Protein AF-A0A1C5FJT0-F1 (afdb_monomer_lite)

Sequence (226 aa):
MTYGFHMVDMWSLDSEAIEERVAFAALVRDLVWRETKKRLGFGEGEGPHSPNALAPTSAAAQAVHLMYLKVATEAGDVVQRLAADAAARAGRAGASYADLGMAAGVSRQAARKRWPDAVGTQWVLYLLTGKSGPHGTVTRVFRSEEKAIETGRTAVDEGALSDDGAVGAVVISSARQTVWACYFSDGTWAPEEITLPEDLEIVPSAGEAGHSDWLHRWEQHVTRLL

Structure (mmCIF, N/CA/C/O backbone):
data_AF-A0A1C5FJT0-F1
#
_entry.id   AF-A0A1C5FJT0-F1
#
loop_
_atom_site.group_PDB
_atom_site.id
_atom_site.type_symbol
_atom_site.label_atom_id
_atom_site.label_alt_id
_atom_site.label_comp_id
_atom_site.label_asym_id
_atom_site.label_entity_id
_atom_site.label_seq_id
_atom_site.pdbx_PDB_ins_code
_atom_site.Cartn_x
_atom_site.Cartn_y
_atom_site.Cartn_z
_atom_site.occupancy
_atom_site.B_iso_or_equiv
_atom_site.auth_seq_id
_atom_site.auth_comp_id
_atom_site.auth_asym_id
_atom_site.auth_atom_id
_atom_site.pdbx_PDB_model_num
ATOM 1 N N . MET A 1 1 ? 38.952 -36.700 20.370 1.00 37.62 1 MET A N 1
ATOM 2 C CA . MET A 1 1 ? 37.589 -36.259 20.010 1.00 37.62 1 MET A CA 1
ATOM 3 C C . MET A 1 1 ? 37.714 -34.938 19.288 1.00 37.62 1 MET A C 1
ATOM 5 O O . MET A 1 1 ? 38.111 -33.952 19.892 1.00 37.62 1 MET A O 1
ATOM 9 N N . THR A 1 2 ? 37.507 -34.977 17.980 1.00 37.19 2 THR A N 1
ATOM 10 C CA . THR A 1 2 ? 37.728 -33.874 17.046 1.00 37.19 2 THR A CA 1
ATOM 11 C C . THR A 1 2 ? 36.461 -33.022 17.007 1.00 37.19 2 THR A C 1
ATOM 13 O O . THR A 1 2 ? 35.427 -33.500 16.551 1.00 37.19 2 THR A O 1
ATOM 16 N N . TYR A 1 3 ? 36.518 -31.790 17.514 1.00 43.16 3 TYR A N 1
ATOM 17 C CA . TYR A 1 3 ? 35.474 -30.787 17.287 1.00 43.16 3 TYR A CA 1
ATOM 18 C C . TYR A 1 3 ? 35.717 -30.169 15.911 1.00 43.16 3 TYR A C 1
ATOM 20 O O . TYR A 1 3 ? 36.590 -29.324 15.741 1.00 43.16 3 TYR A O 1
ATOM 28 N N . GLY A 1 4 ? 34.978 -30.642 14.917 1.00 46.25 4 GLY A N 1
ATOM 29 C CA . GLY A 1 4 ? 35.038 -30.123 13.561 1.00 46.25 4 GLY A CA 1
ATOM 30 C C . GLY A 1 4 ? 33.701 -30.329 12.885 1.00 46.25 4 GLY A C 1
ATOM 31 O O . GLY A 1 4 ? 33.588 -31.249 12.100 1.00 46.25 4 GLY A O 1
ATOM 32 N N . PHE A 1 5 ? 32.696 -29.526 13.231 1.00 51.38 5 PHE A N 1
ATOM 33 C CA . PHE A 1 5 ? 31.465 -29.348 12.456 1.00 51.38 5 PHE A CA 1
ATOM 34 C C . PHE A 1 5 ? 30.720 -28.129 13.027 1.00 51.38 5 PHE A C 1
ATOM 36 O O . PHE A 1 5 ? 30.408 -28.135 14.212 1.00 51.38 5 PHE A O 1
ATOM 43 N N . HIS A 1 6 ? 30.546 -27.090 12.193 1.00 50.06 6 HIS A N 1
ATOM 44 C CA . HIS A 1 6 ? 29.647 -25.907 12.295 1.00 50.06 6 HIS A CA 1
ATOM 45 C C . HIS A 1 6 ? 30.259 -24.601 11.739 1.00 50.06 6 HIS A C 1
ATOM 47 O O . HIS A 1 6 ? 29.986 -23.511 12.226 1.00 50.06 6 HIS A O 1
ATOM 53 N N . MET A 1 7 ? 31.077 -24.683 10.685 1.00 43.78 7 MET A N 1
ATOM 54 C CA . MET A 1 7 ? 31.517 -23.497 9.926 1.00 43.78 7 MET A CA 1
ATOM 55 C C . MET A 1 7 ? 31.279 -23.639 8.412 1.00 43.78 7 MET A C 1
ATOM 57 O O . MET A 1 7 ? 31.657 -22.763 7.648 1.00 43.78 7 MET A O 1
ATOM 61 N N . VAL A 1 8 ? 30.636 -24.729 7.974 1.00 47.91 8 VAL A N 1
ATOM 62 C CA . VAL A 1 8 ? 30.427 -25.047 6.548 1.00 47.91 8 VAL A CA 1
ATOM 63 C C . VAL A 1 8 ? 29.018 -24.663 6.057 1.00 47.91 8 VAL A C 1
ATOM 65 O O . VAL A 1 8 ? 28.864 -24.360 4.881 1.00 47.91 8 VAL A O 1
ATOM 68 N N . ASP A 1 9 ? 28.016 -24.535 6.937 1.00 54.34 9 ASP A N 1
ATOM 69 C CA . ASP A 1 9 ? 26.635 -24.199 6.524 1.00 54.34 9 ASP A CA 1
ATOM 70 C C . ASP A 1 9 ? 26.378 -22.703 6.280 1.00 54.34 9 ASP A C 1
ATOM 72 O O . ASP A 1 9 ? 25.524 -22.345 5.475 1.00 54.34 9 ASP A O 1
ATOM 76 N N . MET A 1 10 ? 27.126 -21.804 6.927 1.00 38.12 10 MET A N 1
ATOM 77 C CA . MET A 1 10 ? 26.882 -20.357 6.803 1.00 38.12 10 MET A CA 1
ATOM 78 C C . MET A 1 10 ? 27.345 -19.797 5.446 1.00 38.12 10 MET A C 1
ATOM 80 O O . MET A 1 10 ? 26.699 -18.920 4.889 1.00 38.12 10 MET A O 1
ATOM 84 N N . TRP A 1 11 ? 28.419 -20.354 4.875 1.00 55.47 11 TRP A N 1
ATOM 85 C CA . TRP A 1 11 ? 28.944 -19.948 3.564 1.00 55.47 11 TRP A CA 1
ATOM 86 C C . TRP A 1 11 ? 28.163 -20.554 2.389 1.00 55.47 11 TRP A C 1
ATOM 88 O O . TRP A 1 11 ? 28.160 -19.987 1.299 1.00 55.47 11 TRP A O 1
ATOM 98 N N . SER A 1 12 ? 27.489 -21.690 2.603 1.00 57.69 12 SER A N 1
ATOM 99 C CA . SER A 1 12 ? 26.673 -22.347 1.574 1.00 57.69 12 SER A CA 1
ATOM 100 C C . SER A 1 12 ? 25.360 -21.599 1.324 1.00 57.69 12 SER A C 1
ATOM 102 O O . SER A 1 12 ? 24.977 -21.419 0.171 1.00 57.69 12 SER A O 1
ATOM 104 N N . LEU A 1 13 ? 24.706 -21.115 2.388 1.00 57.09 13 LEU A N 1
ATOM 105 C CA . LEU A 1 13 ? 23.455 -20.349 2.295 1.00 57.09 13 LEU A CA 1
ATOM 106 C C . LEU A 1 13 ? 23.660 -18.975 1.638 1.00 57.09 13 LEU A C 1
ATOM 108 O O . LEU A 1 13 ? 22.823 -18.529 0.855 1.00 57.09 13 LEU A O 1
ATOM 112 N N . ASP A 1 14 ? 24.801 -18.331 1.899 1.00 68.12 14 ASP A N 1
ATOM 113 C CA . ASP A 1 14 ? 25.160 -17.078 1.232 1.00 68.12 14 ASP A CA 1
ATOM 114 C C . ASP A 1 14 ? 25.471 -17.292 -0.261 1.00 68.12 14 ASP A C 1
ATOM 116 O O . ASP A 1 14 ? 25.122 -16.443 -1.082 1.00 68.12 14 ASP A O 1
ATOM 120 N N . SER A 1 15 ? 26.072 -18.429 -0.640 1.00 76.12 15 SER A N 1
ATOM 121 C CA . SER A 1 15 ? 26.367 -18.747 -2.048 1.00 76.12 15 SER A CA 1
ATOM 122 C C . SER A 1 15 ? 25.095 -18.936 -2.872 1.00 76.12 15 SER A C 1
ATOM 124 O O . SER A 1 15 ? 24.972 -18.352 -3.946 1.00 76.12 15 SER A O 1
ATOM 126 N N . GLU A 1 16 ? 24.122 -19.688 -2.354 1.00 80.06 16 GLU A N 1
ATOM 127 C CA . GLU A 1 16 ? 22.846 -19.936 -3.036 1.00 80.06 16 GLU A CA 1
ATOM 128 C C . GLU A 1 16 ? 22.051 -18.635 -3.229 1.00 80.06 16 GLU A C 1
ATOM 130 O O . GLU A 1 16 ? 21.643 -18.306 -4.343 1.00 80.06 16 GLU A O 1
ATOM 135 N N . ALA A 1 17 ? 21.935 -17.808 -2.184 1.00 81.12 17 ALA A N 1
ATOM 136 C CA . ALA A 1 17 ? 21.263 -16.512 -2.278 1.00 81.12 17 ALA A CA 1
ATOM 137 C C . ALA A 1 17 ? 21.962 -15.539 -3.253 1.00 81.12 17 ALA A C 1
ATOM 139 O O . ALA A 1 17 ? 21.310 -14.703 -3.891 1.00 81.12 17 ALA A O 1
ATOM 140 N N . ILE A 1 18 ? 23.291 -15.615 -3.381 1.00 84.62 18 ILE A N 1
ATOM 141 C CA . ILE A 1 18 ? 24.050 -14.851 -4.380 1.00 84.62 18 ILE A CA 1
ATOM 142 C C . ILE A 1 18 ? 23.750 -15.367 -5.791 1.00 84.62 18 ILE A C 1
ATOM 144 O O . ILE A 1 18 ? 23.480 -14.556 -6.681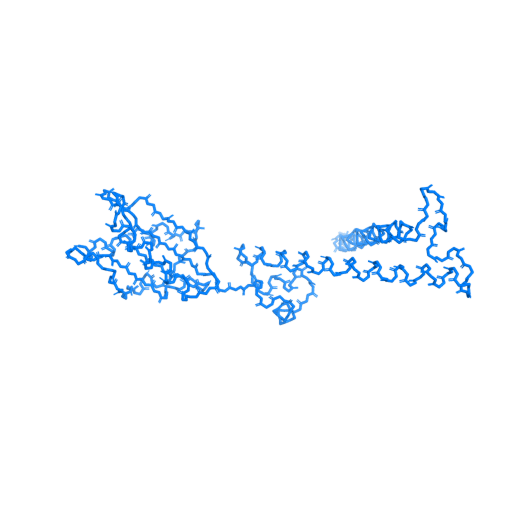 1.00 84.62 18 ILE A O 1
ATOM 148 N N . GLU A 1 19 ? 23.761 -16.682 -6.002 1.00 87.06 19 GLU A N 1
ATOM 149 C CA . GLU A 1 19 ? 23.444 -17.307 -7.290 1.00 87.06 19 GLU A CA 1
ATOM 150 C C . GLU A 1 19 ? 22.027 -16.955 -7.757 1.00 87.06 19 GLU A C 1
ATOM 152 O O . GLU A 1 19 ? 21.847 -16.525 -8.900 1.00 87.06 19 GLU A O 1
ATOM 157 N N . GLU A 1 20 ? 21.038 -17.004 -6.862 1.00 88.19 20 GLU A N 1
ATOM 158 C CA . GLU A 1 20 ? 19.661 -16.589 -7.148 1.00 88.19 20 GLU A CA 1
ATOM 159 C C . GLU A 1 20 ? 19.573 -15.115 -7.563 1.00 88.19 20 GLU A C 1
ATOM 161 O O . GLU A 1 20 ? 18.914 -14.771 -8.551 1.00 88.19 20 GLU A O 1
ATOM 166 N N . ARG A 1 21 ? 20.275 -14.219 -6.858 1.00 86.38 21 ARG A N 1
ATOM 167 C CA . ARG A 1 21 ? 20.322 -12.788 -7.208 1.00 86.38 21 ARG A CA 1
ATOM 168 C C . ARG A 1 21 ? 20.966 -12.557 -8.570 1.00 86.38 21 ARG A C 1
ATOM 170 O O . ARG A 1 21 ? 20.488 -11.717 -9.338 1.00 86.38 21 ARG A O 1
ATOM 177 N N . VAL A 1 22 ? 22.032 -13.290 -8.887 1.00 90.69 22 VAL A N 1
ATOM 178 C CA . VAL A 1 22 ? 22.709 -13.225 -10.191 1.00 90.69 22 VAL A CA 1
ATOM 179 C C . VAL A 1 22 ? 21.790 -13.733 -11.302 1.00 90.69 22 VAL A C 1
ATOM 181 O O . VAL A 1 22 ? 21.681 -13.076 -12.344 1.00 90.69 22 VAL A O 1
ATOM 184 N N . ALA A 1 23 ? 21.090 -14.846 -11.075 1.00 92.31 23 ALA A N 1
ATOM 185 C CA . ALA A 1 23 ? 20.123 -15.409 -12.011 1.00 92.31 23 ALA A CA 1
ATOM 186 C C . ALA A 1 23 ? 18.956 -14.440 -12.261 1.00 92.31 23 ALA A C 1
ATOM 188 O O . ALA A 1 23 ? 18.638 -14.136 -13.413 1.00 92.31 23 ALA A O 1
ATOM 189 N N . PHE A 1 24 ? 18.382 -13.856 -11.207 1.00 91.12 24 PHE A N 1
ATOM 190 C CA . PHE A 1 24 ? 17.328 -12.849 -11.327 1.00 91.12 24 PHE A CA 1
ATOM 191 C C . PHE A 1 24 ? 17.799 -11.612 -12.106 1.00 91.12 24 PHE A C 1
ATOM 193 O O . PHE A 1 24 ? 17.124 -11.154 -13.029 1.00 91.12 24 PHE A O 1
ATOM 200 N N . ALA A 1 25 ? 18.999 -11.103 -11.814 1.00 90.81 25 ALA A N 1
ATOM 201 C CA . ALA A 1 25 ? 19.579 -9.985 -12.557 1.00 90.81 25 ALA A CA 1
ATOM 202 C C . ALA A 1 25 ? 19.839 -10.326 -14.036 1.00 90.81 25 ALA A C 1
ATOM 204 O O . ALA A 1 25 ? 19.769 -9.446 -14.897 1.00 90.81 25 ALA A O 1
ATOM 205 N N . ALA A 1 26 ? 20.153 -11.582 -14.368 1.00 92.06 26 ALA A N 1
ATOM 206 C CA . ALA A 1 26 ? 20.261 -12.033 -15.754 1.00 92.06 26 ALA A CA 1
ATOM 207 C C . ALA A 1 26 ? 18.898 -12.022 -16.465 1.00 92.06 26 ALA A C 1
ATOM 209 O O . ALA A 1 26 ? 18.814 -11.502 -17.576 1.00 92.06 26 ALA A O 1
ATOM 210 N N . LEU A 1 27 ? 17.830 -12.485 -15.807 1.00 94.81 27 LEU A N 1
ATOM 211 C CA . LEU A 1 27 ? 16.465 -12.440 -16.350 1.00 94.81 27 LEU A CA 1
ATOM 212 C C . LEU A 1 27 ? 15.991 -11.004 -16.611 1.00 94.81 27 LEU A C 1
ATOM 214 O O . LEU A 1 27 ? 15.422 -10.721 -17.664 1.00 94.81 27 LEU A O 1
ATOM 218 N N . VAL A 1 28 ? 16.265 -10.077 -15.687 1.00 94.62 28 VAL A N 1
ATOM 219 C CA . VAL A 1 28 ? 15.928 -8.656 -15.868 1.00 94.62 28 VAL A CA 1
ATOM 220 C C . VAL A 1 28 ? 16.718 -8.049 -17.031 1.00 94.62 28 VAL A C 1
ATOM 222 O O . VAL A 1 28 ? 16.139 -7.342 -17.854 1.00 94.62 28 VAL A O 1
ATOM 225 N N . ARG A 1 29 ? 18.019 -8.348 -17.148 1.00 93.56 29 ARG A N 1
ATOM 226 C CA . ARG A 1 29 ? 18.841 -7.891 -18.283 1.00 93.56 29 ARG A CA 1
ATOM 227 C C . ARG A 1 29 ? 18.321 -8.419 -19.616 1.00 93.56 29 ARG A C 1
ATOM 229 O O . ARG A 1 29 ? 18.235 -7.647 -20.567 1.00 93.56 29 ARG A O 1
ATOM 236 N N . ASP A 1 30 ? 17.948 -9.694 -19.681 1.00 93.62 30 ASP A N 1
ATOM 237 C CA . ASP A 1 30 ? 17.371 -10.284 -20.890 1.00 93.62 30 ASP A CA 1
ATOM 238 C C . ASP A 1 30 ? 16.031 -9.630 -21.260 1.00 93.62 30 ASP A C 1
ATOM 240 O O . ASP A 1 30 ? 15.820 -9.257 -22.413 1.00 93.62 30 ASP A O 1
ATOM 244 N N . LEU A 1 31 ? 15.152 -9.401 -20.279 1.00 94.75 31 LEU A N 1
ATOM 245 C CA . LEU A 1 31 ? 13.882 -8.706 -20.492 1.00 94.75 31 LEU A CA 1
ATOM 246 C C . LEU A 1 31 ? 14.094 -7.292 -21.052 1.00 94.75 31 LEU A C 1
ATOM 248 O O . LEU A 1 31 ? 13.494 -6.936 -22.069 1.00 94.75 31 LEU A O 1
ATOM 252 N N . VAL A 1 32 ? 14.967 -6.505 -20.416 1.00 96.06 32 VAL A N 1
ATOM 253 C CA . VAL A 1 32 ? 15.326 -5.155 -20.877 1.00 96.06 32 VAL A CA 1
ATOM 254 C C . VAL A 1 32 ? 15.906 -5.218 -22.289 1.00 96.06 32 VAL A C 1
ATOM 256 O O . VAL A 1 32 ? 15.566 -4.391 -23.137 1.00 96.06 32 VAL A O 1
ATOM 259 N N . TRP A 1 33 ? 16.742 -6.216 -22.581 1.00 94.50 33 TRP A N 1
ATOM 260 C CA . TRP A 1 33 ? 17.352 -6.363 -23.895 1.00 94.50 33 TRP A CA 1
ATOM 261 C C . TRP A 1 33 ? 16.347 -6.705 -24.993 1.00 94.50 33 TRP A C 1
ATOM 263 O O . TRP A 1 33 ? 16.351 -6.074 -26.052 1.00 94.50 33 TRP A O 1
ATOM 273 N N . ARG A 1 34 ? 15.448 -7.661 -24.745 1.00 93.88 34 ARG A N 1
ATOM 274 C CA . ARG A 1 34 ? 14.390 -8.029 -25.694 1.00 93.88 34 ARG A CA 1
ATOM 275 C C . ARG A 1 34 ? 13.489 -6.842 -26.015 1.00 93.88 34 ARG A C 1
ATOM 277 O O . ARG A 1 34 ? 13.229 -6.579 -27.188 1.00 93.88 34 ARG A O 1
ATOM 284 N N . GLU A 1 35 ? 13.082 -6.086 -25.001 1.00 96.12 35 GLU A N 1
ATOM 285 C CA . GLU A 1 35 ? 12.257 -4.892 -25.195 1.00 96.12 35 GLU A CA 1
ATOM 286 C C . GLU A 1 35 ? 13.025 -3.767 -25.914 1.00 96.12 35 GLU A C 1
ATOM 288 O O . GLU A 1 35 ? 12.474 -3.107 -26.795 1.00 96.12 35 GLU A O 1
ATOM 293 N N . THR A 1 36 ? 14.322 -3.600 -25.634 1.00 95.81 36 THR A N 1
ATOM 294 C CA . THR A 1 36 ? 15.197 -2.670 -26.373 1.00 95.81 36 THR A CA 1
ATOM 295 C C . THR A 1 36 ? 15.217 -2.997 -27.862 1.00 95.81 36 THR A C 1
ATOM 297 O O . THR A 1 36 ? 14.994 -2.114 -28.692 1.00 95.81 36 THR A O 1
ATOM 300 N N . LYS A 1 37 ? 15.442 -4.271 -28.208 1.00 94.50 37 LYS A N 1
ATOM 301 C CA . LYS A 1 37 ? 15.490 -4.708 -29.605 1.00 94.50 37 LYS A CA 1
ATOM 302 C C . LYS A 1 37 ? 14.163 -4.483 -30.320 1.00 94.50 37 LYS A C 1
ATOM 304 O O . LYS A 1 37 ? 14.147 -3.926 -31.415 1.00 94.50 37 LYS A O 1
ATOM 309 N N . LYS A 1 38 ? 13.058 -4.828 -29.654 1.00 94.25 38 LYS A N 1
ATOM 310 C CA . LYS A 1 38 ? 11.699 -4.612 -30.157 1.00 94.25 38 LYS A CA 1
ATOM 311 C C . LYS A 1 38 ? 11.431 -3.137 -30.471 1.00 94.25 38 LYS A C 1
ATOM 313 O O . LYS A 1 38 ? 10.899 -2.831 -31.532 1.00 94.25 38 LYS A O 1
ATOM 318 N N . ARG A 1 39 ? 11.826 -2.211 -29.591 1.00 95.88 39 ARG A N 1
ATOM 319 C CA . ARG A 1 39 ? 11.617 -0.761 -29.789 1.00 95.88 39 ARG A CA 1
ATOM 320 C C . ARG A 1 39 ? 12.500 -0.142 -30.867 1.00 95.88 39 ARG A C 1
ATOM 322 O O . ARG A 1 39 ? 12.129 0.885 -31.425 1.00 95.88 39 ARG A O 1
ATOM 329 N N . LEU A 1 40 ? 13.647 -0.750 -31.153 1.00 94.69 40 LEU A N 1
ATOM 330 C CA . LEU A 1 40 ? 14.509 -0.370 -32.276 1.00 94.69 40 LEU A CA 1
ATOM 331 C C . LEU A 1 40 ? 14.070 -1.004 -33.604 1.00 94.69 40 LEU A C 1
ATOM 333 O O . LEU A 1 40 ? 14.649 -0.686 -34.637 1.00 94.69 40 LEU A O 1
ATOM 337 N N . GLY A 1 41 ? 13.050 -1.868 -33.586 1.00 93.81 41 GLY A N 1
ATOM 338 C CA . GLY A 1 41 ? 12.507 -2.507 -34.782 1.00 93.81 41 GLY A CA 1
ATOM 339 C C . GLY A 1 41 ? 13.310 -3.708 -35.282 1.00 93.81 41 GLY A C 1
ATOM 340 O O . GLY A 1 41 ? 13.138 -4.089 -36.434 1.00 93.81 41 GLY A O 1
ATOM 341 N N . PHE A 1 42 ? 14.174 -4.310 -34.456 1.00 90.75 42 PHE A N 1
ATOM 342 C CA . PHE A 1 42 ? 14.844 -5.561 -34.826 1.00 90.75 42 PHE A CA 1
ATOM 343 C C . PHE A 1 42 ? 13.857 -6.736 -34.785 1.00 90.75 42 PHE A C 1
ATOM 345 O O . PHE A 1 42 ? 13.123 -6.891 -33.802 1.00 90.75 42 PHE A O 1
ATOM 352 N N . GLY A 1 43 ? 13.863 -7.574 -35.825 1.00 81.75 43 GLY A N 1
ATOM 353 C CA . GLY A 1 43 ? 13.120 -8.830 -35.863 1.00 81.75 43 GLY A CA 1
ATOM 354 C C . GLY A 1 43 ? 13.651 -9.893 -34.894 1.00 81.75 43 GLY A C 1
ATOM 355 O O . GLY A 1 43 ? 14.674 -9.733 -34.220 1.00 81.75 43 GLY A O 1
ATOM 356 N N . GLU A 1 44 ? 12.940 -11.017 -34.811 1.00 77.12 44 GLU A N 1
ATOM 357 C CA . GLU A 1 44 ? 13.362 -12.162 -34.003 1.00 77.12 44 GLU A CA 1
ATOM 358 C C . GLU A 1 44 ? 14.655 -12.765 -34.579 1.00 77.12 44 GLU A C 1
ATOM 360 O O . GLU A 1 44 ? 14.724 -13.116 -35.751 1.00 77.12 44 GLU A O 1
ATOM 365 N N . GLY A 1 45 ? 15.714 -12.831 -33.765 1.00 78.44 45 GLY A N 1
ATOM 366 C CA . GLY A 1 45 ? 17.047 -13.261 -34.211 1.00 78.44 45 GLY A CA 1
ATOM 367 C C . GLY A 1 45 ? 17.874 -12.196 -34.948 1.00 78.44 45 GLY A C 1
ATOM 368 O O . GLY A 1 45 ? 19.050 -12.436 -35.210 1.00 78.44 45 GLY A O 1
ATOM 369 N N . GLU A 1 46 ? 17.313 -11.016 -35.224 1.00 81.44 46 GLU A N 1
ATOM 370 C CA . GLU A 1 46 ? 18.020 -9.911 -35.877 1.00 81.44 46 GLU A CA 1
ATOM 371 C C . GLU A 1 46 ? 18.670 -8.943 -34.875 1.00 81.44 46 GLU A C 1
ATOM 373 O O . GLU A 1 46 ? 18.334 -8.886 -33.684 1.00 81.44 46 GLU A O 1
ATOM 378 N N . GLY A 1 47 ? 19.597 -8.133 -35.393 1.00 81.31 47 GLY A N 1
ATOM 379 C CA . GLY A 1 47 ? 20.312 -7.119 -34.628 1.00 81.31 47 GLY A CA 1
ATOM 380 C C . GLY A 1 47 ? 21.476 -7.679 -33.801 1.00 81.31 47 GLY A C 1
ATOM 381 O O . GLY A 1 47 ? 21.830 -8.854 -33.899 1.00 81.31 47 GLY A O 1
ATOM 382 N N . PRO A 1 48 ? 22.130 -6.827 -32.997 1.00 84.38 48 PRO A N 1
ATOM 383 C CA . PRO A 1 48 ? 23.233 -7.256 -32.147 1.00 84.38 48 PRO A CA 1
ATOM 384 C C . PRO A 1 48 ? 22.788 -8.315 -31.122 1.00 84.38 48 PRO A C 1
ATOM 386 O O . PRO A 1 48 ? 21.675 -8.272 -30.598 1.00 84.38 48 PRO A O 1
ATOM 389 N N . HIS A 1 49 ? 23.675 -9.257 -30.783 1.00 83.88 49 HIS A N 1
ATOM 390 C CA . HIS A 1 49 ? 23.388 -10.266 -29.752 1.00 83.88 49 HIS A CA 1
ATOM 391 C C . HIS A 1 49 ? 23.407 -9.685 -28.331 1.00 83.88 49 HIS A C 1
ATOM 393 O O . HIS A 1 49 ? 22.730 -10.204 -27.445 1.00 83.88 49 HIS A O 1
ATOM 399 N N . SER A 1 50 ? 24.135 -8.588 -28.113 1.00 83.44 50 SER A N 1
ATOM 400 C CA . SER A 1 50 ? 24.194 -7.870 -26.838 1.00 83.44 50 SER A CA 1
ATOM 401 C C . SER A 1 50 ? 24.346 -6.361 -27.066 1.00 83.44 50 SER A C 1
ATOM 403 O O . SER A 1 50 ? 24.790 -5.957 -28.145 1.00 83.44 50 SER A O 1
ATOM 405 N N . PRO A 1 51 ? 24.067 -5.516 -26.055 1.00 77.81 51 PRO A N 1
ATOM 406 C CA . PRO A 1 51 ? 24.299 -4.073 -26.146 1.00 77.81 51 PRO A CA 1
ATOM 407 C C . PRO A 1 51 ? 25.734 -3.695 -26.545 1.00 77.81 51 PRO A C 1
ATOM 409 O O . PRO A 1 51 ? 25.941 -2.645 -27.138 1.00 77.81 51 PRO A O 1
ATOM 412 N N . ASN A 1 52 ? 26.713 -4.561 -26.261 1.00 84.25 52 ASN A N 1
ATOM 413 C CA . ASN A 1 52 ? 28.138 -4.311 -26.498 1.00 84.25 52 ASN A CA 1
ATOM 414 C C . ASN A 1 52 ? 28.661 -4.936 -27.805 1.00 84.25 52 ASN A C 1
ATOM 416 O O . ASN A 1 52 ? 29.865 -4.932 -28.040 1.00 84.25 52 ASN A O 1
ATOM 420 N N . ALA A 1 53 ? 27.794 -5.520 -28.639 1.00 85.94 53 ALA A N 1
ATOM 421 C CA . ALA A 1 53 ? 28.219 -6.203 -29.865 1.00 85.94 53 ALA A CA 1
ATOM 422 C C . ALA A 1 53 ? 28.569 -5.243 -31.021 1.00 85.94 53 ALA A C 1
ATOM 424 O O . ALA A 1 53 ? 29.102 -5.678 -32.039 1.00 85.94 53 ALA A O 1
ATOM 425 N N . LEU A 1 54 ? 28.255 -3.951 -30.886 1.00 84.00 54 LEU A N 1
ATOM 426 C CA . LEU A 1 54 ? 28.546 -2.921 -31.884 1.00 84.00 54 LEU A CA 1
ATOM 427 C C . LEU A 1 54 ? 29.836 -2.166 -31.545 1.00 84.00 54 LEU A C 1
ATOM 429 O O . LEU A 1 54 ? 30.222 -2.061 -30.383 1.00 84.00 54 LEU A O 1
ATOM 433 N N . ALA A 1 55 ? 30.480 -1.586 -32.564 1.00 81.94 55 ALA A N 1
ATOM 434 C CA . ALA A 1 55 ? 31.644 -0.727 -32.362 1.00 81.94 55 ALA A CA 1
ATOM 435 C C . ALA A 1 55 ? 31.277 0.441 -31.415 1.00 81.94 55 ALA A C 1
ATOM 437 O O . ALA A 1 55 ? 30.343 1.184 -31.745 1.00 81.94 55 ALA A O 1
ATOM 438 N N . PRO A 1 56 ? 31.989 0.644 -30.286 1.00 79.50 56 PRO A N 1
ATOM 439 C CA . PRO A 1 56 ? 31.556 1.542 -29.205 1.00 79.50 56 PRO A CA 1
ATOM 440 C C . PRO A 1 56 ? 31.299 2.997 -29.615 1.00 79.50 56 PRO A C 1
ATOM 442 O O . PRO A 1 56 ? 30.498 3.686 -28.995 1.00 79.50 56 PRO A O 1
ATOM 445 N N . THR A 1 57 ? 31.969 3.474 -30.664 1.00 87.62 57 THR A N 1
ATOM 446 C CA . THR A 1 57 ? 31.872 4.856 -31.160 1.00 87.62 57 THR A CA 1
ATOM 447 C C . THR A 1 57 ? 30.894 5.023 -32.325 1.00 87.62 57 THR A C 1
ATOM 449 O O . THR A 1 57 ? 30.773 6.115 -32.875 1.00 87.62 57 THR A O 1
ATOM 452 N N . SER A 1 58 ? 30.195 3.960 -32.733 1.00 89.50 58 SER A N 1
ATOM 453 C CA . SER A 1 58 ? 29.233 4.030 -33.835 1.00 89.50 58 SER A CA 1
ATOM 454 C C . SER A 1 58 ? 27.912 4.674 -33.403 1.00 89.50 58 SER A C 1
ATOM 456 O O . SER A 1 58 ? 27.428 4.454 -32.293 1.00 89.50 58 SER A O 1
ATOM 458 N N . ALA A 1 59 ? 27.268 5.410 -34.316 1.00 88.50 59 ALA A N 1
ATOM 459 C CA . ALA A 1 59 ? 25.930 5.966 -34.084 1.00 88.50 59 ALA A CA 1
ATOM 460 C C . ALA A 1 59 ? 24.892 4.872 -33.753 1.00 88.50 59 ALA A C 1
ATOM 462 O O . ALA A 1 59 ? 23.988 5.086 -32.948 1.00 88.50 59 ALA A O 1
ATOM 463 N N . ALA A 1 60 ? 25.059 3.672 -34.323 1.00 87.12 60 ALA A N 1
ATOM 464 C CA . ALA A 1 60 ? 24.230 2.512 -34.015 1.00 87.12 60 ALA A CA 1
ATOM 465 C C . ALA A 1 60 ? 24.422 2.027 -32.565 1.00 87.12 60 ALA A C 1
ATOM 467 O O . ALA A 1 60 ? 23.433 1.794 -31.872 1.00 87.12 60 ALA A O 1
ATOM 468 N N . ALA A 1 61 ? 25.666 1.933 -32.077 1.00 88.94 61 ALA A N 1
ATOM 469 C CA . ALA A 1 61 ? 25.939 1.611 -30.674 1.00 88.94 61 ALA A CA 1
ATOM 470 C C . ALA A 1 61 ? 25.340 2.664 -29.734 1.00 88.94 61 ALA A C 1
ATOM 472 O O . ALA A 1 61 ? 24.691 2.316 -28.750 1.00 88.94 61 ALA A O 1
ATOM 473 N N . GLN A 1 62 ? 25.475 3.950 -30.074 1.00 91.31 62 GLN A N 1
ATOM 474 C CA . GLN A 1 62 ? 24.876 5.035 -29.299 1.00 91.31 62 GLN A CA 1
ATOM 475 C C . GLN A 1 62 ? 23.349 4.893 -29.203 1.00 91.31 62 GLN A C 1
ATOM 477 O O . GLN A 1 62 ? 22.801 4.953 -28.102 1.00 91.31 62 GLN A O 1
ATOM 482 N N . ALA A 1 63 ? 22.660 4.667 -30.325 1.00 91.75 63 ALA A N 1
ATOM 483 C CA . ALA A 1 63 ? 21.209 4.482 -30.344 1.00 91.75 63 ALA A CA 1
ATOM 484 C C . ALA A 1 63 ? 20.769 3.272 -29.500 1.00 91.75 63 ALA A C 1
ATOM 486 O O . ALA A 1 63 ? 19.814 3.371 -28.724 1.00 91.75 63 ALA A O 1
ATOM 487 N N . VAL A 1 64 ? 21.500 2.156 -29.597 1.00 94.25 64 VAL A N 1
ATOM 488 C CA . VAL A 1 64 ? 21.257 0.947 -28.799 1.00 94.25 64 VAL A CA 1
ATOM 489 C C . VAL A 1 64 ? 21.419 1.221 -27.305 1.00 94.25 64 VAL A C 1
ATOM 491 O O . VAL A 1 64 ? 20.526 0.883 -26.531 1.00 94.25 64 VAL A O 1
ATOM 494 N N . HIS A 1 65 ? 22.508 1.867 -26.883 1.00 93.75 65 HIS A N 1
ATOM 495 C CA . HIS A 1 65 ? 22.750 2.162 -25.470 1.00 93.75 65 HIS A CA 1
ATOM 496 C C . HIS A 1 65 ? 21.739 3.153 -24.887 1.00 93.75 65 HIS A C 1
ATOM 498 O O . HIS A 1 65 ? 21.279 2.956 -23.763 1.00 93.75 65 HIS A O 1
ATOM 504 N N . LEU A 1 66 ? 21.351 4.185 -25.643 1.00 96.00 66 LEU A N 1
ATOM 505 C CA . LEU A 1 66 ? 20.329 5.138 -25.203 1.00 96.00 66 LEU A CA 1
ATOM 506 C C . LEU A 1 66 ? 18.958 4.470 -25.057 1.00 96.00 66 LEU A C 1
ATOM 508 O O . LEU A 1 66 ? 18.265 4.711 -24.067 1.00 96.00 66 LEU A O 1
ATOM 512 N N . MET A 1 67 ? 18.573 3.598 -25.995 1.00 96.75 67 MET A N 1
ATOM 513 C CA . MET A 1 67 ? 17.328 2.840 -25.868 1.00 96.75 67 MET A CA 1
ATOM 514 C C . MET A 1 67 ? 17.391 1.847 -24.702 1.00 96.75 67 MET A C 1
ATOM 516 O O . MET A 1 67 ? 16.436 1.759 -23.936 1.00 96.75 67 MET A O 1
ATOM 520 N N . TYR A 1 68 ? 18.517 1.152 -24.522 1.00 95.44 68 TYR A N 1
ATOM 521 C CA . TYR A 1 68 ? 18.717 0.233 -23.401 1.00 95.44 68 TYR A CA 1
ATOM 522 C C . TYR A 1 68 ? 18.585 0.946 -22.053 1.00 95.44 68 TYR A C 1
ATOM 524 O O . TYR A 1 68 ? 17.875 0.464 -21.173 1.00 95.44 68 TYR A O 1
ATOM 532 N N . LEU A 1 69 ? 19.207 2.122 -21.907 1.00 96.38 69 LEU A N 1
ATOM 533 C CA . LEU A 1 69 ? 19.062 2.967 -20.722 1.00 96.38 69 LEU A CA 1
ATOM 534 C C . LEU A 1 69 ? 17.597 3.347 -20.495 1.00 96.38 69 LEU A C 1
ATOM 536 O O . LEU A 1 69 ? 17.088 3.149 -19.397 1.00 96.38 69 LEU A O 1
ATOM 540 N N . LYS A 1 70 ? 16.905 3.832 -21.535 1.00 97.75 70 LYS A N 1
ATOM 541 C CA . LYS A 1 70 ? 15.487 4.205 -21.449 1.00 97.75 70 LYS A CA 1
ATOM 542 C C . LYS A 1 70 ? 14.624 3.042 -20.953 1.00 97.75 70 LYS A C 1
ATOM 544 O O . LYS A 1 70 ? 13.854 3.210 -20.013 1.00 97.75 70 LYS A O 1
ATOM 549 N N . VAL A 1 71 ? 14.768 1.863 -21.556 1.00 97.69 71 VAL A N 1
ATOM 550 C CA . VAL A 1 71 ? 14.000 0.668 -21.174 1.00 97.69 71 VAL A CA 1
A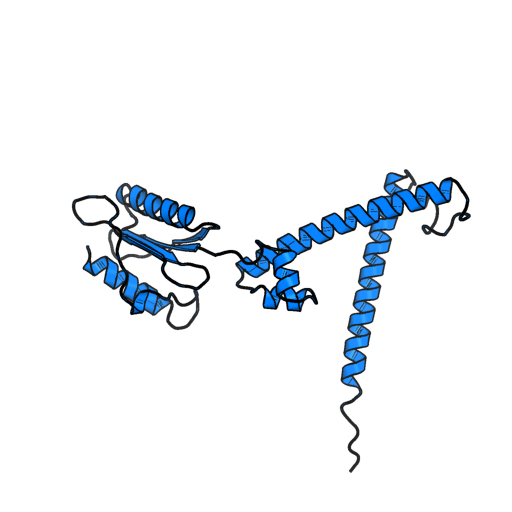TOM 551 C C . VAL A 1 71 ? 14.354 0.211 -19.757 1.00 97.69 71 VAL A C 1
ATOM 553 O O . VAL A 1 71 ? 13.457 -0.138 -18.993 1.00 97.69 71 VAL A O 1
ATOM 556 N N . ALA A 1 72 ? 15.632 0.244 -19.371 1.00 96.88 72 ALA A N 1
ATOM 557 C CA . ALA A 1 72 ? 16.059 -0.096 -18.016 1.00 96.88 72 ALA A CA 1
AT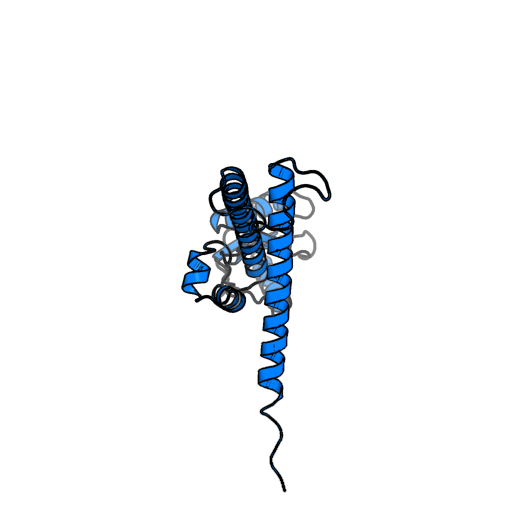OM 558 C C . ALA A 1 72 ? 15.459 0.854 -16.965 1.00 96.88 72 ALA A C 1
ATOM 560 O O . ALA A 1 72 ? 15.015 0.397 -15.911 1.00 96.88 72 ALA A O 1
ATOM 561 N N . THR A 1 73 ? 15.401 2.158 -17.253 1.00 97.56 73 THR A N 1
ATOM 562 C CA . THR A 1 73 ? 14.761 3.153 -16.382 1.00 97.56 73 THR A CA 1
ATOM 563 C C . THR A 1 73 ? 13.266 2.880 -16.233 1.00 97.56 73 THR A C 1
ATOM 565 O O . THR A 1 73 ? 12.779 2.786 -15.110 1.00 97.56 73 THR A O 1
ATOM 568 N N . GLU A 1 74 ? 12.549 2.658 -17.337 1.00 97.00 74 GLU A N 1
ATOM 569 C CA . GLU A 1 74 ? 11.115 2.340 -17.297 1.00 97.00 74 GLU A CA 1
ATOM 570 C C . GLU A 1 74 ? 10.827 1.036 -16.533 1.00 97.00 74 GLU A C 1
ATOM 572 O O . GLU A 1 74 ? 9.867 0.959 -15.763 1.00 97.00 74 GLU A O 1
ATOM 577 N N . ALA A 1 75 ? 11.671 0.012 -16.700 1.00 96.00 75 ALA A N 1
ATOM 578 C CA . ALA A 1 75 ? 11.580 -1.222 -15.924 1.00 96.00 75 ALA A CA 1
ATOM 579 C C . ALA A 1 75 ? 11.782 -0.955 -14.423 1.00 96.00 75 ALA A C 1
ATOM 581 O O . ALA A 1 75 ? 11.037 -1.485 -13.597 1.00 96.00 75 ALA A O 1
ATOM 582 N N . GLY A 1 76 ? 12.735 -0.087 -14.070 1.00 95.50 76 GLY A N 1
ATOM 583 C CA . GLY A 1 76 ? 12.932 0.395 -12.704 1.00 95.50 76 GLY A CA 1
ATOM 584 C C . GLY A 1 76 ? 11.672 1.040 -12.120 1.00 95.50 76 GLY A C 1
ATOM 585 O O . GLY A 1 76 ? 11.257 0.669 -11.023 1.00 95.50 76 GLY A O 1
ATOM 586 N N . ASP A 1 77 ? 11.011 1.927 -12.865 1.00 95.31 77 ASP A N 1
ATOM 587 C CA . ASP A 1 77 ? 9.773 2.592 -12.428 1.00 95.31 77 ASP A CA 1
ATOM 588 C C . ASP A 1 77 ? 8.616 1.604 -12.213 1.00 95.31 77 ASP A C 1
ATOM 590 O O . ASP A 1 77 ? 7.814 1.745 -11.284 1.00 95.31 77 ASP A O 1
ATOM 594 N N . VAL A 1 78 ? 8.509 0.573 -13.058 1.00 95.06 78 VAL A N 1
ATOM 595 C CA . VAL A 1 78 ? 7.536 -0.517 -12.874 1.00 95.06 78 VAL A CA 1
ATOM 596 C C . VAL A 1 78 ? 7.830 -1.292 -11.589 1.00 95.06 78 VAL A C 1
ATOM 598 O O . VAL A 1 78 ? 6.921 -1.502 -10.786 1.00 95.06 78 VAL A O 1
ATOM 601 N N . VAL A 1 79 ? 9.087 -1.673 -11.353 1.00 94.56 79 VAL A N 1
ATOM 602 C CA . VAL A 1 79 ? 9.491 -2.401 -10.139 1.00 94.56 79 VAL A CA 1
ATOM 603 C C . VAL A 1 79 ? 9.251 -1.565 -8.879 1.00 94.56 79 VAL A C 1
ATOM 605 O O . VAL A 1 79 ? 8.762 -2.098 -7.885 1.00 94.56 79 VAL A O 1
ATOM 608 N N . GLN A 1 80 ? 9.510 -0.254 -8.912 1.00 93.06 80 GLN A N 1
ATOM 609 C CA . GLN A 1 80 ? 9.218 0.642 -7.786 1.00 93.06 80 GLN A CA 1
ATOM 610 C C . GLN A 1 80 ? 7.719 0.695 -7.460 1.00 93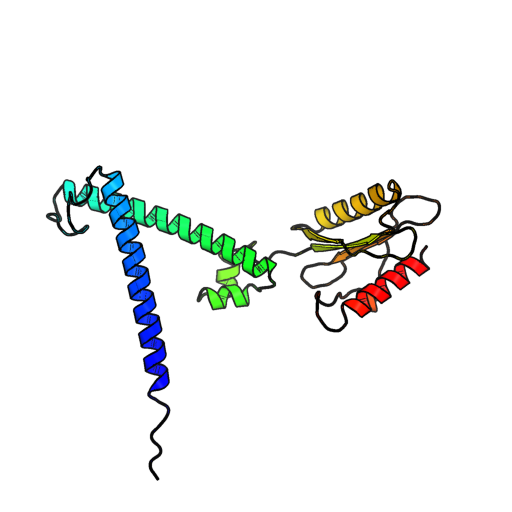.06 80 GLN A C 1
ATOM 612 O O . GLN A 1 80 ? 7.347 0.629 -6.287 1.00 93.06 80 GLN A O 1
ATOM 617 N N . ARG A 1 81 ? 6.846 0.748 -8.476 1.00 89.75 81 ARG A N 1
ATOM 618 C CA . ARG A 1 81 ? 5.386 0.683 -8.277 1.00 89.75 81 ARG A CA 1
ATOM 619 C C . ARG A 1 81 ? 4.948 -0.653 -7.680 1.00 89.75 81 ARG A C 1
ATOM 621 O O . ARG A 1 81 ? 4.197 -0.662 -6.710 1.00 89.75 81 ARG A O 1
ATOM 628 N N . LEU A 1 82 ? 5.478 -1.769 -8.184 1.00 92.25 82 LEU A N 1
ATOM 629 C CA . LEU A 1 82 ? 5.210 -3.098 -7.622 1.00 92.25 82 LEU A CA 1
ATOM 630 C C . LEU A 1 82 ? 5.653 -3.205 -6.156 1.00 92.25 82 LEU A C 1
ATOM 632 O O . LEU A 1 82 ? 4.932 -3.780 -5.338 1.00 92.25 82 LEU A O 1
ATOM 636 N N . ALA A 1 83 ? 6.806 -2.628 -5.810 1.00 94.25 83 ALA A N 1
ATOM 637 C CA . ALA A 1 83 ? 7.296 -2.582 -4.437 1.00 94.25 83 ALA A CA 1
ATOM 638 C C . ALA A 1 83 ? 6.386 -1.739 -3.529 1.00 94.25 83 ALA A C 1
ATOM 640 O O . ALA A 1 83 ? 6.099 -2.156 -2.410 1.00 94.25 83 ALA A O 1
ATOM 641 N N . ALA A 1 84 ? 5.888 -0.593 -4.007 1.00 88.19 84 ALA A N 1
ATOM 642 C CA . ALA A 1 84 ? 4.927 0.224 -3.265 1.00 88.19 84 ALA A CA 1
ATOM 643 C C . ALA A 1 84 ? 3.600 -0.519 -3.018 1.00 88.19 84 ALA A C 1
ATOM 645 O O . ALA A 1 84 ? 3.100 -0.529 -1.891 1.00 88.19 84 ALA A O 1
ATOM 646 N N . ASP A 1 85 ? 3.071 -1.216 -4.026 1.00 82.81 85 ASP A N 1
ATOM 647 C CA . ASP A 1 85 ? 1.863 -2.036 -3.885 1.00 82.81 85 ASP A CA 1
ATOM 648 C C . ASP A 1 85 ? 2.060 -3.195 -2.902 1.00 82.81 85 ASP A C 1
ATOM 650 O O . ASP A 1 85 ? 1.171 -3.504 -2.102 1.00 82.81 85 ASP A O 1
ATOM 654 N N . ALA A 1 86 ? 3.227 -3.845 -2.949 1.00 90.25 86 ALA A N 1
ATOM 655 C CA . ALA A 1 86 ? 3.595 -4.900 -2.015 1.00 90.25 86 ALA A CA 1
ATOM 656 C C . ALA A 1 86 ? 3.712 -4.365 -0.583 1.00 90.25 86 ALA A C 1
ATOM 658 O O . ALA A 1 86 ? 3.140 -4.965 0.325 1.00 90.25 86 ALA A O 1
ATOM 659 N N . ALA A 1 87 ? 4.359 -3.213 -0.388 1.00 90.69 87 ALA A N 1
ATOM 660 C CA . ALA A 1 87 ? 4.464 -2.554 0.910 1.00 90.69 87 ALA A CA 1
ATOM 661 C C . ALA A 1 87 ? 3.078 -2.203 1.477 1.00 90.69 87 ALA A C 1
ATOM 663 O O . ALA A 1 87 ? 2.800 -2.487 2.638 1.00 90.69 87 ALA A O 1
ATOM 664 N N . ALA A 1 88 ? 2.172 -1.675 0.649 1.00 81.31 88 ALA A N 1
ATOM 665 C CA . ALA A 1 88 ? 0.803 -1.373 1.061 1.00 81.31 88 ALA A CA 1
ATOM 666 C C . ALA A 1 88 ? -0.018 -2.634 1.387 1.00 81.31 88 ALA A C 1
ATOM 668 O O . ALA A 1 88 ? -0.846 -2.613 2.296 1.00 81.31 88 ALA A O 1
ATOM 669 N N . ARG A 1 89 ? 0.168 -3.739 0.650 1.00 80.00 89 ARG A N 1
ATOM 670 C CA . ARG A 1 89 ? -0.453 -5.037 0.979 1.00 80.00 89 ARG A CA 1
ATOM 671 C C . ARG A 1 89 ? 0.078 -5.592 2.295 1.00 80.00 89 ARG A C 1
ATOM 673 O O . ARG A 1 89 ? -0.719 -6.030 3.114 1.00 80.00 89 ARG A O 1
ATOM 680 N N . ALA A 1 90 ? 1.390 -5.537 2.498 1.00 83.88 90 ALA A N 1
ATOM 681 C CA . ALA A 1 90 ? 2.028 -5.971 3.732 1.00 83.88 90 ALA A CA 1
ATOM 682 C C . ALA A 1 90 ? 1.535 -5.142 4.925 1.00 83.88 90 ALA A C 1
ATOM 684 O O . ALA A 1 90 ? 1.134 -5.716 5.932 1.00 83.88 90 ALA A O 1
ATOM 685 N N . GLY A 1 91 ? 1.450 -3.815 4.792 1.00 80.44 91 GLY A N 1
ATOM 686 C CA . GLY A 1 91 ? 0.870 -2.965 5.832 1.00 80.44 91 GLY A CA 1
ATOM 687 C C . GLY A 1 91 ? -0.606 -3.268 6.100 1.00 80.44 91 GLY A C 1
ATOM 688 O O . GLY A 1 91 ? -1.009 -3.336 7.256 1.00 80.44 91 GLY A O 1
ATOM 689 N N . ARG A 1 92 ? -1.411 -3.570 5.066 1.00 69.31 92 ARG A N 1
ATOM 690 C CA . ARG A 1 92 ? -2.792 -4.065 5.260 1.00 69.31 92 ARG A CA 1
ATOM 691 C C . ARG A 1 92 ? -2.858 -5.394 6.013 1.00 69.31 92 ARG A C 1
ATOM 693 O O . ARG A 1 92 ? -3.841 -5.632 6.706 1.00 69.31 92 ARG A O 1
ATOM 700 N N . ALA A 1 93 ? -1.836 -6.230 5.870 1.00 73.31 93 ALA A N 1
ATOM 701 C CA . ALA A 1 93 ? -1.681 -7.487 6.591 1.00 73.31 93 ALA A CA 1
ATOM 702 C C . ALA A 1 93 ? -1.042 -7.316 7.986 1.00 73.31 93 ALA A C 1
ATOM 704 O O . ALA A 1 93 ? -0.718 -8.313 8.623 1.00 73.31 93 ALA A O 1
ATOM 705 N N . GLY A 1 94 ? -0.857 -6.078 8.463 1.00 72.88 94 GLY A N 1
ATOM 706 C CA . GLY A 1 94 ? -0.340 -5.777 9.800 1.00 72.88 94 GLY A CA 1
ATOM 707 C C . GLY A 1 94 ? 1.168 -5.521 9.879 1.00 72.88 94 GLY A C 1
ATOM 708 O O . GLY A 1 94 ? 1.680 -5.308 10.974 1.00 72.88 94 GLY A O 1
ATOM 709 N N . ALA A 1 95 ? 1.896 -5.507 8.756 1.00 82.69 95 ALA A N 1
ATOM 710 C CA . ALA A 1 95 ? 3.331 -5.221 8.772 1.00 82.69 95 ALA A CA 1
ATOM 711 C C . ALA A 1 95 ? 3.616 -3.779 9.219 1.00 82.69 95 ALA A C 1
ATOM 713 O O . ALA A 1 95 ? 2.998 -2.821 8.748 1.00 82.69 95 ALA A O 1
ATOM 714 N N . SER A 1 96 ? 4.611 -3.611 10.084 1.00 83.69 96 SER A N 1
ATOM 715 C CA . SER A 1 96 ? 5.097 -2.309 10.527 1.00 83.69 96 SER A CA 1
ATOM 716 C C . SER A 1 96 ? 6.155 -1.738 9.575 1.00 83.69 96 SER A C 1
ATOM 718 O O . SER A 1 96 ? 6.768 -2.445 8.775 1.00 83.69 96 SER A O 1
ATOM 720 N N . TYR A 1 97 ? 6.477 -0.446 9.708 1.00 89.62 97 TYR A N 1
ATOM 721 C CA . TYR A 1 97 ? 7.613 0.141 8.980 1.00 89.62 97 TYR A CA 1
ATOM 722 C C . TYR A 1 97 ? 8.966 -0.509 9.313 1.00 89.62 97 TYR A C 1
ATOM 724 O O . TYR A 1 97 ? 9.907 -0.363 8.532 1.00 89.62 97 TYR A O 1
ATOM 732 N N . ALA A 1 98 ? 9.098 -1.176 10.465 1.00 91.06 98 ALA A N 1
ATOM 733 C CA . ALA A 1 98 ? 10.308 -1.923 10.798 1.00 91.06 98 ALA A CA 1
ATOM 734 C C . ALA A 1 98 ? 10.398 -3.210 9.965 1.00 91.06 98 ALA A C 1
ATOM 736 O O . ALA A 1 98 ? 11.448 -3.462 9.378 1.00 91.06 98 ALA A O 1
ATOM 737 N N . ASP A 1 99 ? 9.286 -3.939 9.827 1.00 93.69 99 ASP A N 1
ATOM 738 C CA . ASP A 1 99 ? 9.197 -5.157 9.008 1.00 93.69 99 ASP A CA 1
ATOM 739 C C . ASP A 1 99 ? 9.442 -4.842 7.530 1.00 93.69 99 ASP A C 1
ATOM 741 O O . ASP A 1 99 ? 10.241 -5.505 6.870 1.00 93.69 99 ASP A O 1
ATOM 745 N N . LEU A 1 100 ? 8.835 -3.760 7.023 1.00 94.44 100 LEU A N 1
ATOM 746 C CA . LEU A 1 100 ? 9.080 -3.282 5.659 1.00 94.44 100 LEU A CA 1
ATOM 747 C C . LEU A 1 100 ? 10.546 -2.893 5.437 1.00 94.44 100 LEU A C 1
ATOM 749 O O . LEU A 1 100 ? 11.107 -3.173 4.379 1.00 94.44 100 LEU A O 1
ATOM 753 N N . GLY A 1 101 ? 11.169 -2.239 6.422 1.00 96.12 101 GLY A N 1
ATOM 754 C CA . GLY A 1 101 ? 12.588 -1.896 6.370 1.00 96.12 101 GLY A CA 1
ATOM 755 C C . GLY A 1 101 ? 13.468 -3.140 6.305 1.00 96.12 101 GLY A C 1
ATOM 756 O O . GLY A 1 101 ? 14.305 -3.249 5.411 1.00 96.12 101 GLY A O 1
ATOM 757 N N . MET A 1 102 ? 13.221 -4.103 7.192 1.00 96.38 102 MET A N 1
ATOM 758 C CA . MET A 1 102 ? 13.944 -5.372 7.245 1.00 96.38 102 MET A CA 1
ATOM 759 C C . MET A 1 102 ? 13.835 -6.140 5.924 1.00 96.38 102 MET A C 1
ATOM 761 O O . MET A 1 102 ? 14.860 -6.490 5.342 1.00 96.38 102 MET A O 1
ATOM 765 N N . ALA A 1 103 ? 12.618 -6.320 5.405 1.00 95.56 103 ALA A N 1
ATOM 766 C CA . ALA A 1 103 ? 12.375 -7.029 4.149 1.00 95.56 103 ALA A CA 1
ATOM 767 C C . ALA A 1 103 ? 13.048 -6.351 2.943 1.00 95.56 103 ALA A C 1
ATOM 769 O O . ALA A 1 103 ? 13.513 -7.020 2.024 1.00 95.56 103 ALA A O 1
ATOM 770 N N . ALA A 1 104 ? 13.126 -5.019 2.948 1.00 94.06 104 ALA A N 1
ATOM 771 C CA . ALA A 1 104 ? 13.733 -4.246 1.871 1.00 94.06 104 ALA A CA 1
ATOM 772 C C . ALA A 1 104 ? 15.230 -3.946 2.069 1.00 94.06 104 ALA A C 1
ATOM 774 O O . ALA A 1 104 ? 15.816 -3.244 1.241 1.00 94.06 104 ALA A O 1
ATOM 775 N N . GLY A 1 105 ? 15.846 -4.422 3.157 1.00 95.44 105 GLY A N 1
ATOM 776 C CA . GLY A 1 105 ? 17.246 -4.144 3.484 1.00 95.44 105 GLY A CA 1
ATOM 777 C C . GLY A 1 105 ? 17.541 -2.660 3.748 1.00 95.44 105 GLY A C 1
ATOM 778 O O . GLY A 1 105 ? 18.629 -2.181 3.433 1.00 95.44 105 GLY A O 1
ATOM 779 N N . VAL A 1 106 ? 16.576 -1.904 4.281 1.00 96.75 106 VAL A N 1
ATOM 780 C CA . VAL A 1 106 ? 16.716 -0.474 4.611 1.00 96.75 106 VAL A CA 1
ATOM 781 C C . VAL A 1 106 ? 16.272 -0.181 6.045 1.00 96.75 106 VAL A C 1
ATOM 783 O O . VAL A 1 106 ? 15.582 -0.966 6.685 1.00 96.75 106 VAL A O 1
ATOM 786 N N . SER A 1 107 ? 16.642 0.985 6.581 1.00 97.31 107 SER A N 1
ATOM 787 C CA . SER A 1 107 ? 16.181 1.382 7.916 1.00 97.31 107 SER A CA 1
ATOM 788 C C . SER A 1 107 ? 14.667 1.638 7.951 1.00 97.31 107 SER A C 1
ATOM 790 O O . SER A 1 107 ? 14.063 2.018 6.945 1.00 97.31 107 SER A O 1
ATOM 792 N N . ARG A 1 108 ? 14.053 1.542 9.139 1.00 94.88 108 ARG A N 1
ATOM 793 C CA . ARG A 1 108 ? 12.643 1.921 9.372 1.00 94.88 108 ARG A CA 1
ATOM 794 C C . ARG A 1 108 ? 12.315 3.323 8.845 1.00 94.88 108 ARG A C 1
ATOM 796 O O . ARG A 1 108 ? 11.266 3.532 8.240 1.00 94.88 108 ARG A O 1
ATOM 803 N N . GLN A 1 109 ? 13.198 4.297 9.082 1.00 92.88 109 GLN A N 1
ATOM 804 C CA . GLN A 1 109 ? 12.994 5.674 8.616 1.00 92.88 109 GLN A CA 1
ATOM 805 C C . GLN A 1 109 ? 13.081 5.780 7.090 1.00 92.88 109 GLN A C 1
ATOM 807 O O . GLN A 1 109 ? 12.288 6.500 6.485 1.00 92.88 109 GLN A O 1
ATOM 812 N N . ALA A 1 110 ? 13.992 5.035 6.459 1.00 96.31 110 ALA A N 1
ATOM 813 C CA . ALA A 1 110 ? 14.075 4.964 5.006 1.00 96.31 110 ALA A CA 1
ATOM 814 C C . ALA A 1 110 ? 12.833 4.292 4.400 1.00 96.31 110 ALA A C 1
ATOM 816 O O . ALA A 1 110 ? 12.310 4.797 3.410 1.00 96.31 110 ALA A O 1
ATOM 817 N N . ALA A 1 111 ? 12.315 3.226 5.020 1.00 95.69 111 ALA A N 1
ATOM 818 C CA . ALA A 1 111 ? 11.070 2.575 4.612 1.00 95.69 111 ALA A CA 1
ATOM 819 C C . ALA A 1 111 ? 9.874 3.530 4.709 1.00 95.69 111 ALA A C 1
ATOM 821 O O . ALA A 1 111 ? 9.141 3.681 3.737 1.00 95.69 111 ALA A O 1
ATOM 822 N N . ARG A 1 112 ? 9.725 4.255 5.828 1.00 92.69 112 ARG A N 1
ATOM 823 C CA . ARG A 1 112 ? 8.673 5.273 5.986 1.00 92.69 112 ARG A CA 1
ATOM 824 C C . ARG A 1 112 ? 8.797 6.399 4.961 1.00 92.69 112 ARG A C 1
ATOM 826 O O . ARG A 1 112 ? 7.794 6.838 4.422 1.00 92.69 112 ARG A O 1
ATOM 833 N N . LYS A 1 113 ? 10.012 6.869 4.668 1.00 94.44 113 LYS A N 1
ATOM 834 C CA . LYS A 1 113 ? 10.226 7.894 3.634 1.00 94.44 113 LYS A CA 1
ATOM 835 C C . LYS A 1 113 ? 9.883 7.372 2.234 1.00 94.44 113 LYS A C 1
ATOM 837 O O . LYS A 1 113 ? 9.377 8.130 1.416 1.00 94.44 113 LYS A O 1
ATOM 842 N N . ARG A 1 114 ? 10.195 6.105 1.952 1.00 94.31 114 ARG A N 1
ATOM 843 C CA . ARG A 1 114 ? 9.974 5.470 0.646 1.00 94.31 114 ARG A CA 1
ATOM 844 C C . ARG A 1 114 ? 8.507 5.110 0.414 1.00 94.31 114 ARG A C 1
ATOM 846 O O . ARG A 1 114 ? 8.036 5.232 -0.710 1.00 94.31 114 ARG A O 1
ATOM 853 N N . TRP A 1 115 ? 7.800 4.703 1.463 1.00 93.25 115 TRP A N 1
ATOM 854 C CA . TRP A 1 115 ? 6.403 4.282 1.404 1.00 93.25 115 TRP A CA 1
ATOM 855 C C . TRP A 1 115 ? 5.587 4.916 2.537 1.00 93.25 115 TRP A C 1
ATOM 857 O O . TRP A 1 115 ? 5.141 4.201 3.428 1.00 93.25 115 TRP A O 1
ATOM 867 N N . PRO A 1 116 ? 5.385 6.243 2.538 1.00 83.06 116 PRO A N 1
ATOM 868 C CA . PRO A 1 116 ? 4.779 6.969 3.663 1.00 83.06 116 PRO A CA 1
ATOM 869 C C . PRO A 1 116 ? 3.356 6.526 4.020 1.00 83.06 116 PRO A C 1
ATOM 871 O O . PRO A 1 116 ? 2.937 6.719 5.162 1.00 83.06 116 PRO A O 1
ATOM 874 N N . ASP A 1 117 ? 2.665 5.887 3.075 1.00 79.75 117 ASP A N 1
ATOM 875 C CA . ASP A 1 117 ? 1.287 5.417 3.219 1.00 79.75 117 ASP A CA 1
ATOM 876 C C . ASP A 1 117 ? 1.178 3.883 3.254 1.00 79.75 117 ASP A C 1
ATOM 878 O O . ASP A 1 117 ? 0.071 3.342 3.255 1.00 79.75 117 ASP A O 1
ATOM 882 N N . ALA A 1 118 ? 2.304 3.153 3.245 1.00 83.56 118 ALA A N 1
ATOM 883 C CA . ALA A 1 118 ? 2.264 1.688 3.251 1.00 83.56 118 ALA A CA 1
ATOM 884 C C . ALA A 1 118 ? 1.714 1.147 4.568 1.00 83.56 118 ALA A C 1
ATOM 886 O O . ALA A 1 118 ? 0.960 0.180 4.564 1.00 83.56 118 ALA A O 1
ATOM 887 N N . VAL A 1 119 ? 2.067 1.798 5.674 1.00 74.88 119 VAL A N 1
ATOM 888 C CA . VAL A 1 119 ? 1.567 1.490 7.012 1.00 74.88 119 VAL A CA 1
ATOM 889 C C . VAL A 1 119 ? 0.814 2.726 7.489 1.00 74.88 119 VAL A C 1
ATOM 891 O O . VAL A 1 119 ? 1.383 3.624 8.111 1.00 74.88 119 VAL A O 1
ATOM 894 N N . GLY A 1 120 ? -0.448 2.812 7.072 1.00 61.28 120 GLY A N 1
ATOM 895 C CA . GLY A 1 120 ? -1.390 3.867 7.443 1.00 61.28 120 GLY A CA 1
ATOM 896 C C . GLY A 1 120 ? -2.412 3.376 8.466 1.00 61.28 120 GLY A C 1
ATOM 897 O O . GLY A 1 120 ? -2.637 2.172 8.595 1.00 61.28 120 GLY A O 1
ATOM 898 N N . THR A 1 121 ? -3.023 4.317 9.185 1.00 54.75 121 THR A N 1
ATOM 899 C CA . THR A 1 121 ? -4.011 4.059 10.235 1.00 54.75 121 THR A CA 1
ATOM 900 C C . THR A 1 121 ? -5.193 3.279 9.666 1.00 54.75 121 THR A C 1
ATOM 902 O O . THR A 1 121 ? -6.037 3.830 8.968 1.00 54.75 121 THR A O 1
ATOM 905 N N . GLN A 1 122 ? -5.219 1.972 9.913 1.00 59.94 122 GLN A N 1
ATOM 906 C CA . GLN A 1 122 ? -6.372 1.128 9.660 1.00 59.94 122 GLN A CA 1
ATOM 907 C C . GLN A 1 122 ? -7.456 1.510 10.654 1.00 59.94 122 GLN A C 1
ATOM 909 O O . GLN A 1 122 ? -7.315 1.259 11.846 1.00 59.94 122 GLN A O 1
ATOM 914 N N . TRP A 1 123 ? -8.523 2.118 10.155 1.00 61.19 123 TRP A N 1
ATOM 915 C CA . TRP A 1 123 ? -9.716 2.333 10.955 1.00 61.19 123 TRP A CA 1
ATOM 916 C C . TRP A 1 123 ? -10.655 1.166 10.739 1.00 61.19 123 TRP A C 1
ATOM 918 O O . TRP A 1 123 ? -11.074 0.948 9.604 1.00 61.19 123 TRP A O 1
ATOM 928 N N . VAL A 1 124 ? -10.931 0.398 11.784 1.00 63.91 124 VAL A N 1
ATOM 929 C CA . VAL A 1 124 ? -11.814 -0.764 11.714 1.00 63.91 124 VAL A CA 1
ATOM 930 C C . VAL A 1 124 ? -13.174 -0.371 12.261 1.00 63.91 124 VAL A C 1
ATOM 932 O O . VAL A 1 124 ? -13.287 -0.072 13.444 1.00 63.91 124 VAL A O 1
ATOM 935 N N . LEU A 1 125 ? -14.184 -0.363 11.395 1.00 67.50 125 LEU A N 1
ATOM 936 C CA . LEU A 1 125 ? -15.581 -0.229 11.800 1.00 67.50 125 LEU A CA 1
ATOM 937 C C . LEU A 1 125 ? -16.117 -1.609 12.182 1.00 67.50 125 LEU A C 1
ATOM 939 O O . LEU A 1 125 ? -16.023 -2.513 11.357 1.00 67.50 125 LEU A O 1
ATOM 943 N N . TYR A 1 126 ? -16.671 -1.755 13.382 1.00 71.25 126 TYR A N 1
ATOM 944 C CA . TYR A 1 126 ? -17.497 -2.896 13.785 1.00 71.25 126 TYR A CA 1
ATOM 945 C C . TYR A 1 126 ? -18.938 -2.416 13.856 1.00 71.25 126 TYR A C 1
ATOM 947 O O . TYR A 1 126 ? -19.208 -1.418 14.515 1.00 71.25 126 TYR A O 1
ATOM 955 N N . LEU A 1 127 ? -19.846 -3.133 13.201 1.00 70.12 127 LEU A N 1
ATOM 956 C CA . LEU A 1 127 ? -21.288 -2.910 13.300 1.00 70.12 127 LEU A CA 1
ATOM 957 C C . LEU A 1 127 ? -21.912 -4.042 14.110 1.00 70.12 127 LEU A C 1
ATOM 959 O O . LEU A 1 127 ? -21.516 -5.187 13.924 1.00 70.12 127 LEU A O 1
ATOM 963 N N . LEU A 1 128 ? -22.864 -3.728 14.982 1.00 71.44 128 LEU A N 1
ATOM 964 C CA . LEU A 1 128 ? -23.779 -4.695 15.596 1.00 71.44 128 LEU A CA 1
ATOM 965 C C . LEU A 1 128 ? -25.124 -4.572 14.880 1.00 71.44 128 LEU A C 1
ATOM 967 O O . LEU A 1 128 ? -25.639 -3.463 14.804 1.00 71.44 128 LEU A O 1
ATOM 971 N N . THR A 1 129 ? -25.698 -5.658 14.360 1.00 68.31 129 THR A N 1
ATOM 972 C CA . THR A 1 129 ? -26.974 -5.632 13.607 1.00 68.31 129 THR A CA 1
ATOM 973 C C . THR A 1 129 ? -28.042 -6.515 14.246 1.00 68.31 129 THR A C 1
ATOM 975 O O . THR A 1 129 ? -27.727 -7.664 14.546 1.00 68.31 129 THR A O 1
ATOM 978 N N . GLY A 1 130 ? -29.298 -6.069 14.371 1.00 59.78 130 GLY A N 1
ATOM 979 C CA . GLY A 1 130 ? -30.434 -6.991 14.487 1.00 59.78 130 GLY A CA 1
ATOM 980 C C . GLY A 1 130 ? -31.760 -6.449 15.045 1.00 59.78 130 GLY A C 1
ATOM 981 O O . GLY A 1 130 ? -31.826 -5.399 15.677 1.00 59.78 130 GLY A O 1
ATOM 982 N N . LYS A 1 131 ? -32.806 -7.284 14.891 1.00 49.22 131 LYS A N 1
ATOM 983 C CA . LYS A 1 131 ? -34.038 -7.327 15.718 1.00 49.22 131 LYS A CA 1
ATOM 984 C C . LYS A 1 131 ? -34.107 -8.544 16.663 1.00 49.22 131 LYS A C 1
ATOM 986 O O . LYS A 1 131 ? -35.044 -8.666 17.447 1.00 49.22 131 LYS A O 1
ATOM 991 N N . SER A 1 132 ? -33.163 -9.486 16.607 1.00 47.66 132 SER A N 1
ATOM 992 C CA . SER A 1 132 ? -33.139 -10.684 17.468 1.00 47.66 132 SER A CA 1
ATOM 993 C C . SER A 1 132 ? -31.703 -11.118 17.726 1.00 47.66 132 SER A C 1
ATOM 995 O O . SER A 1 132 ? -31.187 -11.935 16.978 1.00 47.66 132 SER A O 1
ATOM 997 N N . GLY A 1 133 ? -31.078 -10.548 18.764 1.00 49.06 133 GLY A N 1
ATOM 998 C CA . GLY A 1 133 ? -29.671 -10.774 19.119 1.00 49.06 133 GLY A CA 1
ATOM 999 C C . GLY A 1 133 ? -28.698 -10.277 18.035 1.00 49.06 133 GLY A C 1
ATOM 1000 O O . GLY A 1 133 ? -28.854 -10.617 16.864 1.00 49.06 133 GLY A O 1
ATOM 1001 N N . PRO A 1 134 ? -27.692 -9.451 18.350 1.00 50.88 134 PRO A N 1
ATOM 1002 C CA . PRO A 1 134 ? -26.789 -8.983 17.314 1.00 50.88 134 PRO A CA 1
ATOM 1003 C C . PRO A 1 134 ? -25.950 -10.142 16.748 1.00 50.88 134 PRO A C 1
ATOM 1005 O O . PRO A 1 134 ? -25.237 -10.832 17.474 1.00 50.88 134 PRO A O 1
ATOM 1008 N N . HIS A 1 135 ? -26.054 -10.397 15.440 1.00 50.97 135 HIS A N 1
ATOM 1009 C CA . HIS A 1 135 ? -25.481 -11.604 14.810 1.00 50.97 135 HIS A CA 1
ATOM 1010 C C . HIS A 1 135 ? -24.502 -11.345 13.660 1.00 50.97 135 HIS A C 1
ATOM 1012 O O . HIS A 1 135 ? -24.100 -12.277 12.964 1.00 50.97 135 HIS A O 1
ATOM 1018 N N . GLY A 1 136 ? -24.031 -10.114 13.478 1.00 53.38 136 GLY A N 1
ATOM 1019 C CA . GLY A 1 136 ? -23.024 -9.838 12.461 1.00 53.38 136 GLY A CA 1
ATOM 1020 C C . GLY A 1 136 ? -22.119 -8.690 12.844 1.00 53.38 136 GLY A C 1
ATOM 1021 O O . GLY A 1 136 ? -22.598 -7.599 13.108 1.00 53.38 136 GLY A O 1
ATOM 1022 N N . THR A 1 137 ? -20.810 -8.940 12.828 1.00 58.62 137 THR A N 1
ATOM 1023 C CA . THR A 1 137 ? -19.787 -7.897 12.781 1.00 58.62 137 THR A CA 1
ATOM 1024 C C . THR A 1 137 ? -19.376 -7.688 11.332 1.00 58.62 137 THR A C 1
ATOM 1026 O O . THR A 1 137 ? -18.771 -8.569 10.719 1.00 58.62 137 THR A O 1
ATOM 1029 N N . VAL A 1 138 ? -19.672 -6.517 10.773 1.00 61.44 138 VAL A N 1
ATOM 1030 C CA . VAL A 1 138 ? -19.129 -6.122 9.469 1.00 61.44 138 VAL A CA 1
ATOM 1031 C C . VAL A 1 138 ? -17.885 -5.284 9.696 1.00 61.44 138 VAL A C 1
ATOM 1033 O O . VAL A 1 138 ? -17.982 -4.162 10.177 1.00 61.44 138 VAL A O 1
ATOM 1036 N N . THR A 1 139 ? -16.733 -5.824 9.302 1.00 65.50 139 THR A N 1
ATOM 1037 C CA . THR A 1 139 ? -15.442 -5.137 9.370 1.00 65.50 139 THR A CA 1
ATOM 1038 C C . THR A 1 139 ? -15.172 -4.365 8.081 1.00 65.50 139 THR A C 1
ATOM 1040 O O . THR A 1 139 ? -15.068 -4.958 7.004 1.00 65.50 139 THR A O 1
ATOM 1043 N N . ARG A 1 140 ? -14.991 -3.043 8.178 1.00 66.69 140 ARG A N 1
ATOM 1044 C CA . ARG A 1 140 ? -14.493 -2.198 7.073 1.00 66.69 140 ARG A CA 1
ATOM 1045 C C . ARG A 1 140 ? -13.234 -1.446 7.485 1.00 66.69 140 ARG A C 1
ATOM 1047 O O . ARG A 1 140 ? -13.153 -0.981 8.615 1.00 66.69 140 ARG A O 1
ATOM 1054 N N . VAL A 1 141 ? -12.276 -1.338 6.561 1.00 65.94 141 VAL A N 1
ATOM 1055 C CA . VAL A 1 141 ? -10.984 -0.666 6.775 1.00 65.94 141 VAL A CA 1
ATOM 1056 C C . VAL A 1 141 ? -10.955 0.665 6.029 1.00 65.94 141 VAL A C 1
ATOM 1058 O O . VAL A 1 141 ? -11.139 0.685 4.811 1.00 65.94 141 VAL A O 1
ATOM 1061 N N . PHE A 1 142 ? -10.660 1.759 6.731 1.00 67.88 142 PHE A N 1
ATOM 1062 C CA . PHE A 1 142 ? -10.565 3.102 6.142 1.00 67.88 142 PHE A CA 1
ATOM 1063 C C . PHE A 1 142 ? -9.162 3.697 6.270 1.00 67.88 142 PHE A C 1
ATOM 1065 O O . PHE A 1 142 ? -8.350 3.238 7.071 1.00 67.88 142 PHE A O 1
ATOM 1072 N N . ARG A 1 143 ? -8.889 4.730 5.458 1.00 63.84 143 ARG A N 1
ATOM 1073 C CA . ARG A 1 143 ? -7.627 5.495 5.447 1.00 63.84 143 ARG A CA 1
ATOM 1074 C C . ARG A 1 143 ? -7.687 6.800 6.250 1.00 63.84 143 ARG A C 1
ATOM 1076 O O . ARG A 1 143 ? -6.657 7.446 6.406 1.00 63.84 143 ARG A O 1
ATOM 1083 N N . SER A 1 144 ? -8.863 7.195 6.738 1.00 71.50 144 SER A N 1
ATOM 1084 C CA . SER A 1 144 ? -9.042 8.363 7.603 1.00 71.50 144 SER A CA 1
ATOM 1085 C C . SER A 1 144 ? -10.065 8.082 8.698 1.00 71.50 144 SER A C 1
ATOM 1087 O O . SER A 1 144 ? -11.009 7.317 8.493 1.00 71.50 144 SER A O 1
ATOM 1089 N N . GLU A 1 145 ? -9.844 8.716 9.847 1.00 75.69 145 GLU A N 1
ATOM 1090 C CA . GLU A 1 145 ? -10.712 8.649 11.023 1.00 75.69 145 GLU A CA 1
ATOM 1091 C C . GLU A 1 145 ? -12.098 9.187 10.693 1.00 75.69 145 GLU A C 1
ATOM 1093 O O . GLU A 1 145 ? -13.094 8.489 10.828 1.00 75.69 145 GLU A O 1
ATOM 1098 N N . GLU A 1 146 ? -12.130 10.400 10.140 1.00 80.50 146 GLU A N 1
ATOM 1099 C CA . GLU A 1 146 ? -13.347 11.097 9.742 1.00 80.50 146 GLU A CA 1
ATOM 1100 C C . GLU A 1 146 ? -14.207 10.246 8.803 1.00 80.50 146 GLU A C 1
ATOM 1102 O O . GLU A 1 146 ? -15.404 10.109 9.029 1.00 80.50 146 GLU A O 1
ATOM 1107 N N . LYS A 1 147 ? -13.602 9.582 7.804 1.00 79.00 147 LYS A N 1
ATOM 1108 C CA . LYS A 1 147 ? -14.357 8.722 6.882 1.00 79.00 147 LYS A CA 1
ATOM 1109 C C . LYS A 1 147 ? -14.871 7.460 7.565 1.00 79.00 147 LYS A C 1
ATOM 1111 O O . LYS A 1 147 ? -15.949 6.981 7.210 1.00 79.00 147 LYS A O 1
ATOM 1116 N N . ALA A 1 148 ? -14.115 6.905 8.510 1.00 79.81 148 ALA A N 1
ATOM 1117 C CA . ALA A 1 148 ? -14.557 5.756 9.288 1.00 79.81 148 ALA A CA 1
ATOM 1118 C C . ALA A 1 148 ? -15.744 6.118 10.191 1.00 79.81 148 ALA A C 1
ATOM 1120 O O . ALA A 1 148 ? -16.722 5.374 10.211 1.00 79.81 148 ALA A O 1
ATOM 1121 N N . ILE A 1 149 ? -15.689 7.276 10.859 1.00 83.56 149 ILE A N 1
ATOM 1122 C CA . ILE A 1 149 ? -16.770 7.812 11.698 1.00 83.56 149 ILE A CA 1
ATOM 1123 C C . ILE A 1 149 ? -18.001 8.136 10.851 1.00 83.56 149 ILE A C 1
ATOM 1125 O O . ILE A 1 149 ? -19.092 7.679 11.172 1.00 83.56 149 ILE A O 1
ATOM 1129 N N . GLU A 1 150 ? -17.840 8.861 9.741 1.00 84.69 150 GLU A N 1
ATOM 1130 C CA . GLU A 1 150 ? -18.928 9.183 8.808 1.00 84.69 150 GLU A CA 1
ATOM 1131 C C . GLU A 1 150 ? -19.611 7.905 8.308 1.00 84.69 150 GLU A C 1
ATOM 1133 O O . GLU A 1 150 ? -20.830 7.789 8.365 1.00 84.69 150 GLU A O 1
ATOM 1138 N N . THR A 1 151 ? -18.827 6.904 7.893 1.00 81.19 151 THR A N 1
ATOM 1139 C CA . THR A 1 151 ? -19.380 5.623 7.430 1.00 81.19 151 THR A CA 1
ATOM 1140 C C . THR A 1 151 ? -20.057 4.848 8.560 1.00 81.19 151 THR A C 1
ATOM 1142 O O . THR A 1 151 ? -21.060 4.185 8.312 1.00 81.19 151 THR A O 1
ATOM 1145 N N . GLY A 1 152 ? -19.527 4.917 9.785 1.00 77.62 152 GLY A N 1
ATOM 1146 C CA . GLY A 1 152 ? -20.153 4.336 10.971 1.00 77.62 152 GLY A CA 1
ATOM 1147 C C . GLY A 1 152 ? -21.511 4.967 11.262 1.00 77.62 152 GLY A C 1
ATOM 1148 O O . GLY A 1 152 ? -22.488 4.241 11.410 1.00 77.62 152 GLY A O 1
ATOM 1149 N N . ARG A 1 153 ? -21.590 6.304 11.247 1.00 84.12 153 ARG A N 1
ATOM 1150 C CA . ARG A 1 153 ? -22.844 7.059 11.397 1.00 84.12 153 ARG A CA 1
ATOM 1151 C C . ARG A 1 153 ? -23.856 6.683 10.324 1.00 84.12 153 ARG A C 1
ATOM 1153 O O . ARG A 1 153 ? -24.952 6.279 10.673 1.00 84.12 153 ARG A O 1
ATOM 1160 N N . THR A 1 154 ? -23.466 6.711 9.047 1.00 82.44 154 THR A N 1
ATOM 1161 C CA . THR A 1 154 ? -24.354 6.323 7.939 1.00 82.44 154 THR A CA 1
ATOM 1162 C C . THR A 1 154 ? -24.839 4.882 8.064 1.00 82.44 154 THR A C 1
ATOM 1164 O O . THR A 1 154 ? -26.009 4.618 7.834 1.00 82.44 154 THR A O 1
ATOM 1167 N N . ALA A 1 155 ? -23.967 3.939 8.433 1.00 76.31 155 ALA A N 1
ATOM 1168 C CA . ALA A 1 155 ? -24.357 2.537 8.573 1.00 76.31 155 ALA A CA 1
ATOM 1169 C C . ALA A 1 155 ? -25.354 2.315 9.715 1.00 76.31 155 ALA A C 1
ATOM 1171 O O . ALA A 1 155 ? -26.230 1.461 9.600 1.00 76.31 155 ALA A O 1
ATOM 1172 N N . VAL A 1 156 ? -25.209 3.079 10.799 1.00 75.06 156 VAL A N 1
ATOM 1173 C CA . VAL A 1 156 ? -26.182 3.139 11.885 1.00 75.06 156 VAL A CA 1
ATOM 1174 C C . VAL A 1 156 ? -27.455 3.776 11.315 1.00 75.06 156 VAL A C 1
ATOM 1176 O O . VAL A 1 156 ? -28.419 3.042 11.134 1.00 75.06 156 VAL A O 1
ATOM 1179 N N . ASP A 1 157 ? -27.446 5.032 10.855 1.00 74.88 157 ASP A N 1
ATOM 1180 C CA . ASP A 1 157 ? -28.598 5.754 10.262 1.00 74.88 157 ASP A CA 1
ATOM 1181 C C . ASP A 1 157 ? -29.423 4.930 9.249 1.00 74.88 157 ASP A C 1
ATOM 1183 O O . ASP A 1 157 ? -30.646 4.847 9.350 1.00 74.88 157 ASP A O 1
ATOM 1187 N N . GLU A 1 158 ? -28.774 4.288 8.274 1.00 70.75 158 GLU A N 1
ATOM 1188 C CA . GLU A 1 158 ? -29.424 3.424 7.276 1.00 70.75 158 GLU A CA 1
ATOM 1189 C C . GLU A 1 158 ? -29.934 2.110 7.881 1.00 70.75 158 GLU A C 1
ATOM 1191 O O . GLU A 1 158 ? -30.964 1.582 7.462 1.00 70.75 158 GLU A O 1
ATOM 1196 N N . GLY A 1 159 ? -29.228 1.588 8.885 1.00 64.94 159 GLY A N 1
ATOM 1197 C CA . GLY A 1 159 ? -29.623 0.427 9.667 1.00 64.94 159 GLY A CA 1
ATOM 1198 C C . GLY A 1 159 ? -30.979 0.626 10.338 1.00 64.94 159 GLY A C 1
ATOM 1199 O O . GLY A 1 159 ? -31.847 -0.229 10.173 1.00 64.94 159 GLY A O 1
ATOM 1200 N N . ALA A 1 160 ? -31.207 1.773 10.987 1.00 54.84 160 ALA A N 1
ATOM 1201 C CA . ALA A 1 160 ? -32.510 2.142 11.561 1.00 54.84 160 ALA A CA 1
ATOM 1202 C C . ALA A 1 160 ? -33.667 2.087 10.548 1.00 54.84 160 ALA A C 1
ATOM 1204 O O . ALA A 1 160 ? -34.813 1.851 10.926 1.00 54.84 160 ALA A O 1
ATOM 1205 N N . LEU A 1 161 ? -33.378 2.289 9.261 1.00 50.75 161 LEU A N 1
ATOM 1206 C CA . LEU A 1 161 ? -34.370 2.304 8.187 1.00 50.75 161 LEU A CA 1
ATOM 1207 C C . LEU A 1 161 ? -34.635 0.916 7.576 1.00 50.75 161 LEU A C 1
ATOM 1209 O O . LEU A 1 161 ? -35.502 0.796 6.709 1.00 50.75 161 LEU A O 1
ATOM 1213 N N . SER A 1 162 ? -33.907 -0.125 7.993 1.00 57.47 162 SER A N 1
ATOM 1214 C CA . SER A 1 162 ? -33.961 -1.472 7.407 1.00 57.47 162 SER A CA 1
ATOM 1215 C C . SER A 1 162 ? -34.491 -2.529 8.383 1.00 57.47 162 SER A C 1
ATOM 1217 O O . SER A 1 162 ? -34.332 -2.411 9.597 1.00 57.47 162 SER A O 1
ATOM 1219 N N . ASP A 1 163 ? -35.102 -3.596 7.855 1.00 53.31 163 ASP A N 1
ATOM 1220 C CA . ASP A 1 163 ? -35.764 -4.633 8.665 1.00 53.31 163 ASP A CA 1
ATOM 1221 C C . ASP A 1 163 ? -34.819 -5.422 9.603 1.00 53.31 163 ASP A C 1
ATOM 1223 O O . ASP A 1 163 ? -35.299 -5.970 10.598 1.00 53.31 163 ASP A O 1
ATOM 1227 N N . ASP A 1 164 ? -33.499 -5.389 9.353 1.00 58.22 164 ASP A N 1
ATOM 1228 C CA . ASP A 1 164 ? -32.436 -6.115 10.084 1.00 58.22 164 ASP A CA 1
ATOM 1229 C C . ASP A 1 164 ? -31.421 -5.193 10.819 1.00 58.22 164 ASP A C 1
ATOM 1231 O O . ASP A 1 164 ? -30.345 -5.642 11.217 1.00 58.22 164 ASP A O 1
ATOM 1235 N N . GLY A 1 165 ? -31.752 -3.906 10.984 1.00 61.81 165 GLY A N 1
ATOM 1236 C CA . GLY A 1 165 ? -30.879 -2.752 11.266 1.00 61.81 165 GLY A CA 1
ATOM 1237 C C . GLY A 1 165 ? -29.614 -2.868 12.131 1.00 61.81 165 GLY A C 1
ATOM 1238 O O . GLY A 1 165 ? -29.535 -3.624 13.092 1.00 61.81 165 GLY A O 1
ATOM 1239 N N . ALA A 1 166 ? -28.613 -2.034 11.822 1.00 64.62 166 ALA A N 1
ATOM 1240 C CA . ALA A 1 166 ? -27.482 -1.767 12.713 1.00 64.62 166 ALA A CA 1
ATOM 1241 C C . ALA A 1 166 ? -27.957 -1.045 13.987 1.00 64.62 166 ALA A C 1
ATOM 1243 O O . ALA A 1 166 ? -28.699 -0.078 13.891 1.00 64.62 166 ALA A O 1
ATOM 1244 N N . VAL A 1 167 ? -27.520 -1.499 15.162 1.00 73.94 167 VAL A N 1
ATOM 1245 C CA . VAL A 1 167 ? -27.875 -0.954 16.488 1.00 73.94 167 VAL A CA 1
ATOM 1246 C C . VAL A 1 167 ? -26.699 -0.280 17.194 1.00 73.94 167 VAL A C 1
ATOM 1248 O O . VAL A 1 167 ? -26.895 0.442 18.166 1.00 73.94 167 VAL A O 1
ATOM 1251 N N . GLY A 1 168 ? -25.476 -0.470 16.690 1.00 82.88 168 GLY A N 1
ATOM 1252 C CA . GLY A 1 168 ? -24.298 0.236 17.175 1.00 82.88 168 GLY A CA 1
ATOM 1253 C C . GLY A 1 168 ? -23.087 0.082 16.272 1.00 82.88 168 GLY A C 1
ATOM 1254 O O . GLY A 1 168 ? -22.990 -0.858 15.476 1.00 82.88 168 GLY A O 1
ATOM 1255 N N . ALA A 1 169 ? -22.163 1.024 16.407 1.00 86.19 169 ALA A N 1
ATOM 1256 C CA . ALA A 1 169 ? -20.925 1.082 15.657 1.00 86.19 169 ALA A CA 1
ATOM 1257 C C . ALA A 1 169 ? -19.754 1.438 16.570 1.00 86.19 169 ALA A C 1
ATOM 1259 O O . ALA A 1 169 ? -19.886 2.272 17.460 1.00 86.19 169 ALA A O 1
ATOM 1260 N N . VAL A 1 170 ? -18.585 0.855 16.312 1.00 87.19 170 VAL A N 1
ATOM 1261 C CA . VAL A 1 170 ? -17.326 1.325 16.897 1.00 87.19 170 VAL A CA 1
ATOM 1262 C C . VAL A 1 170 ? -16.254 1.445 15.825 1.00 87.19 170 VAL A C 1
ATOM 1264 O O . VAL A 1 170 ? -16.146 0.596 14.941 1.00 87.19 170 VAL A O 1
ATOM 1267 N N . VAL A 1 171 ? -15.463 2.511 15.896 1.00 84.31 171 VAL A N 1
ATOM 1268 C CA . VAL A 1 171 ? -14.312 2.769 15.033 1.00 84.31 171 VAL A CA 1
ATOM 1269 C C . VAL A 1 171 ? -13.043 2.649 15.862 1.00 84.31 171 VAL A C 1
ATOM 1271 O O . VAL A 1 171 ? -12.880 3.287 16.903 1.00 84.31 171 VAL A O 1
ATOM 1274 N N . ILE A 1 172 ? -12.125 1.830 15.365 1.00 81.75 172 ILE A N 1
ATOM 1275 C CA . ILE A 1 172 ? -10.896 1.460 16.065 1.00 81.75 172 ILE A CA 1
ATOM 1276 C C . ILE A 1 172 ? -9.700 1.875 15.227 1.00 81.75 172 ILE A C 1
ATOM 1278 O O . ILE A 1 172 ? -9.656 1.564 14.042 1.00 81.75 172 ILE A O 1
ATOM 1282 N N . SER A 1 173 ? -8.721 2.537 15.832 1.00 76.81 173 SER A N 1
ATOM 1283 C CA . SER A 1 173 ? -7.477 2.940 15.175 1.00 76.81 173 SER A CA 1
ATOM 1284 C C . SER A 1 173 ? -6.567 1.751 14.847 1.00 76.81 173 SER A C 1
ATOM 1286 O O . SER A 1 173 ? -6.738 0.637 15.347 1.00 76.81 173 SER A O 1
ATOM 1288 N N . SER A 1 174 ? -5.495 1.992 14.085 1.00 68.69 174 SER A N 1
ATOM 1289 C CA . SER A 1 174 ? -4.464 0.966 13.862 1.00 68.69 174 SER A CA 1
ATOM 1290 C C . SER A 1 174 ? -3.745 0.548 15.141 1.00 68.69 174 SER A C 1
ATOM 1292 O O . SER A 1 174 ? -3.161 -0.528 15.181 1.00 68.69 174 SER A O 1
ATOM 1294 N N . ALA A 1 175 ? -3.767 1.393 16.178 1.00 68.25 175 ALA A N 1
ATOM 1295 C CA . ALA A 1 175 ? -3.246 1.066 17.503 1.00 68.25 175 ALA A CA 1
ATOM 1296 C C . ALA A 1 175 ? -4.236 0.230 18.331 1.00 68.25 175 ALA A C 1
ATOM 1298 O O . ALA A 1 175 ? -4.001 0.009 19.514 1.00 68.25 175 ALA A O 1
ATOM 1299 N N . ARG A 1 176 ? -5.338 -0.222 17.716 1.00 77.81 176 ARG A N 1
ATOM 1300 C CA . ARG A 1 176 ? -6.411 -0.994 18.349 1.00 77.81 176 ARG A CA 1
ATOM 1301 C C . ARG A 1 176 ? -7.146 -0.245 19.457 1.00 77.81 176 ARG A C 1
ATOM 1303 O O . ARG A 1 176 ? -7.827 -0.869 20.259 1.00 77.81 176 ARG A O 1
ATOM 1310 N N . GLN A 1 177 ? -7.044 1.079 19.462 1.00 82.50 177 GLN A N 1
ATOM 1311 C CA . GLN A 1 177 ? -7.786 1.934 20.377 1.00 82.50 177 GLN A CA 1
ATOM 1312 C C . GLN A 1 177 ? -9.120 2.313 19.754 1.00 82.50 177 GLN A C 1
ATOM 1314 O O . GLN A 1 177 ? -9.150 2.756 18.602 1.00 82.50 177 GLN A O 1
ATOM 1319 N N . THR A 1 178 ? -10.201 2.176 20.505 1.00 86.25 178 THR A N 1
ATOM 1320 C CA . THR A 1 178 ? -11.478 2.781 20.149 1.00 86.25 178 THR A CA 1
ATOM 1321 C C . THR A 1 178 ? -11.322 4.295 20.147 1.00 86.25 178 THR A C 1
ATOM 1323 O O . THR A 1 178 ? -10.878 4.878 21.131 1.00 86.25 178 THR A O 1
ATOM 1326 N N . VAL A 1 179 ? -11.686 4.935 19.039 1.00 86.06 179 VAL A N 1
ATOM 1327 C CA . VAL A 1 179 ? -11.678 6.405 18.928 1.00 86.06 179 VAL A CA 1
ATOM 1328 C C . VAL A 1 179 ? -13.072 6.998 18.844 1.00 86.06 179 VAL A C 1
ATOM 1330 O O . VAL A 1 179 ? -13.250 8.190 19.059 1.00 86.06 179 VAL A O 1
ATOM 1333 N N . TRP A 1 180 ? -14.055 6.169 18.506 1.00 90.62 180 TRP A N 1
ATOM 1334 C CA . TRP A 1 180 ? -15.432 6.591 18.352 1.00 90.62 180 TRP A CA 1
ATOM 1335 C C . TRP A 1 180 ? -16.351 5.387 18.487 1.00 90.62 180 TRP A C 1
ATOM 1337 O O . TRP A 1 180 ? -16.050 4.318 17.954 1.00 90.62 180 TRP A O 1
ATOM 1347 N N . ALA A 1 181 ? -17.472 5.573 19.172 1.00 90.50 181 ALA A N 1
ATOM 1348 C CA . ALA A 1 181 ? -18.529 4.586 19.286 1.00 90.50 181 ALA A CA 1
ATOM 1349 C C . ALA A 1 181 ? -19.888 5.287 19.295 1.00 90.50 181 ALA A C 1
ATOM 1351 O O . ALA A 1 181 ? -20.024 6.386 19.837 1.00 90.50 181 ALA A O 1
ATOM 1352 N N . CYS A 1 182 ? -20.898 4.645 18.721 1.00 89.12 182 CYS A N 1
ATOM 1353 C CA . CYS A 1 182 ? -22.281 5.085 18.831 1.00 89.12 182 CYS A CA 1
ATOM 1354 C C . CYS A 1 182 ? -23.252 3.902 18.875 1.00 89.12 182 CYS A C 1
ATOM 1356 O O . CYS A 1 182 ? -22.897 2.765 18.549 1.00 89.12 182 CYS A O 1
ATOM 1358 N N . TYR A 1 183 ? -24.486 4.192 19.261 1.00 85.62 183 TYR A N 1
ATOM 1359 C CA . TYR A 1 183 ? -25.620 3.274 19.240 1.00 85.62 183 TYR A CA 1
ATOM 1360 C C . TYR A 1 183 ? -26.900 4.033 18.878 1.00 85.62 183 TYR A C 1
ATOM 1362 O O . TYR A 1 183 ? -26.884 5.258 18.795 1.00 85.62 183 TYR A O 1
ATOM 1370 N N . PHE A 1 184 ? -28.004 3.330 18.645 1.00 80.94 184 PHE A N 1
ATOM 1371 C CA . PHE A 1 184 ? -29.322 3.964 18.555 1.00 80.94 184 PHE A CA 1
ATOM 1372 C C . PHE A 1 184 ? -30.056 3.891 19.877 1.00 80.94 184 PHE A C 1
ATOM 1374 O O . PHE A 1 184 ? -30.191 2.795 20.395 1.00 80.94 184 PHE A O 1
ATOM 1381 N N . SER A 1 185 ? -30.611 4.993 20.377 1.00 71.62 185 SER A N 1
ATOM 1382 C CA . SER A 1 185 ? -31.538 4.923 21.508 1.00 71.62 185 SER A CA 1
ATOM 1383 C C . SER A 1 185 ? -32.956 4.582 21.054 1.00 71.62 185 SER A C 1
ATOM 1385 O O . SER A 1 185 ? -33.428 5.043 20.003 1.00 71.62 185 SER A O 1
ATOM 1387 N N . ASP A 1 186 ? -33.655 3.780 21.862 1.00 63.78 186 ASP A N 1
ATOM 1388 C CA . ASP A 1 186 ? -35.067 3.498 21.629 1.00 63.78 186 ASP A CA 1
ATOM 1389 C C . ASP A 1 186 ? -35.869 4.808 21.739 1.00 63.78 186 ASP A C 1
ATOM 1391 O O . ASP A 1 186 ? -35.838 5.515 22.748 1.00 63.78 186 ASP A O 1
ATOM 1395 N N . GLY A 1 187 ? -36.548 5.174 20.653 1.00 62.47 187 GLY A N 1
ATOM 1396 C CA . GLY A 1 187 ? -37.435 6.337 20.593 1.00 62.47 187 GLY A CA 1
ATOM 1397 C C . GLY A 1 187 ? -36.934 7.553 19.808 1.00 62.47 187 GLY A C 1
ATOM 1398 O O . GLY A 1 187 ? -37.777 8.346 19.386 1.00 62.47 187 GLY A O 1
ATOM 1399 N N . THR A 1 188 ? -35.630 7.710 19.546 1.00 65.50 188 THR A N 1
ATOM 1400 C CA . THR A 1 188 ? -35.127 8.857 18.753 1.00 65.50 188 THR A CA 1
ATOM 1401 C C . THR A 1 188 ? -34.726 8.495 17.327 1.00 65.50 188 THR A C 1
ATOM 1403 O O . THR A 1 188 ? -34.741 9.375 16.465 1.00 65.50 188 THR A O 1
ATOM 1406 N N . TRP A 1 189 ? -34.406 7.220 17.063 1.00 68.62 189 TRP A N 1
ATOM 1407 C CA . TRP A 1 189 ? -33.875 6.737 15.776 1.00 68.62 189 TRP A CA 1
ATOM 1408 C C . TRP A 1 189 ? -32.657 7.534 15.274 1.00 68.62 189 TRP A C 1
ATOM 1410 O O . TRP A 1 189 ? -32.347 7.507 14.085 1.00 68.62 189 TRP A O 1
ATOM 1420 N N . ALA A 1 190 ? -31.974 8.249 16.173 1.00 75.81 190 ALA A N 1
ATOM 1421 C CA . ALA A 1 190 ? -30.776 9.019 15.890 1.00 75.81 190 ALA A CA 1
ATOM 1422 C C . ALA A 1 190 ? -29.574 8.368 16.594 1.00 75.81 190 ALA A C 1
ATOM 1424 O O . ALA A 1 190 ? -29.719 7.877 17.717 1.00 75.81 190 ALA A O 1
ATOM 1425 N N . PRO A 1 191 ? -28.390 8.345 15.962 1.00 80.38 191 PRO A N 1
ATOM 1426 C CA . PRO A 1 191 ? -27.198 7.767 16.553 1.00 80.38 191 PRO A CA 1
ATOM 1427 C C . PRO A 1 191 ? -26.733 8.630 17.728 1.00 80.38 191 PRO A C 1
ATOM 1429 O O . PRO A 1 191 ? -26.451 9.820 17.574 1.00 80.38 191 PRO A O 1
ATOM 1432 N N . GLU A 1 192 ? -26.604 8.011 18.894 1.00 85.25 192 GLU A N 1
ATOM 1433 C CA . GLU A 1 192 ? -26.040 8.601 20.099 1.00 85.25 192 GLU A CA 1
ATOM 1434 C C . GLU A 1 192 ? -24.588 8.155 20.259 1.00 85.25 192 GLU A C 1
ATOM 1436 O O . GLU A 1 192 ? -24.284 6.963 20.333 1.00 85.25 192 GLU A O 1
ATOM 1441 N N . GLU A 1 193 ? -23.670 9.121 20.291 1.00 89.75 193 GLU A N 1
ATOM 1442 C CA . GLU A 1 193 ? -22.264 8.846 20.584 1.00 89.75 193 GLU A CA 1
ATOM 1443 C C . GLU A 1 193 ? -22.082 8.465 22.049 1.00 89.75 193 GLU A C 1
ATOM 1445 O O . GLU A 1 193 ? -22.674 9.074 22.942 1.00 89.75 193 GLU A O 1
ATOM 1450 N N . ILE A 1 194 ? -21.228 7.474 22.293 1.00 89.38 194 ILE A N 1
ATOM 1451 C CA . ILE A 1 194 ? -20.975 6.949 23.632 1.00 89.38 194 ILE A CA 1
ATOM 1452 C C . ILE A 1 194 ? -19.490 6.854 23.925 1.00 89.38 194 ILE A C 1
ATOM 1454 O O . ILE A 1 194 ? -18.665 6.554 23.062 1.00 89.38 194 ILE A O 1
ATOM 1458 N N . THR A 1 195 ? -19.169 7.058 25.196 1.00 89.44 195 THR A N 1
ATOM 1459 C CA . THR A 1 195 ? -17.850 6.755 25.739 1.00 89.44 195 THR A CA 1
ATOM 1460 C C . THR A 1 195 ? -17.833 5.299 26.176 1.00 89.44 195 THR A C 1
ATOM 1462 O O . THR A 1 195 ? -18.647 4.893 27.007 1.00 89.44 195 THR A O 1
ATOM 1465 N N . LEU A 1 196 ? -16.902 4.515 25.633 1.00 88.75 196 LEU A N 1
ATOM 1466 C CA . LEU A 1 196 ? -16.730 3.131 26.060 1.00 88.75 196 LEU A CA 1
ATOM 1467 C C . LEU A 1 196 ? -16.065 3.052 27.442 1.00 88.75 196 LEU A C 1
ATOM 1469 O O . LEU A 1 196 ? -15.251 3.910 27.780 1.00 88.75 196 LEU A O 1
ATOM 1473 N N . PRO A 1 197 ? -16.383 2.022 28.242 1.00 90.75 197 PRO A N 1
ATOM 1474 C CA . PRO A 1 197 ? -15.643 1.727 29.461 1.00 90.75 197 PRO A CA 1
ATOM 1475 C C . PRO A 1 197 ? -14.197 1.304 29.144 1.00 90.75 197 PRO A C 1
ATOM 1477 O O . PRO A 1 197 ? -13.914 0.794 28.059 1.00 90.75 197 PRO A O 1
ATOM 1480 N N . GLU A 1 198 ? -13.295 1.483 30.117 1.00 88.31 198 GLU A N 1
ATOM 1481 C CA . GLU A 1 198 ? -11.842 1.248 29.985 1.00 88.31 198 GLU A CA 1
ATOM 1482 C C . GLU A 1 198 ? -11.508 -0.146 29.422 1.00 88.31 198 GLU A C 1
ATOM 1484 O O . GLU A 1 198 ? -10.596 -0.317 28.616 1.00 88.31 198 GLU A O 1
ATOM 1489 N N . ASP A 1 199 ? -12.298 -1.159 29.780 1.00 87.69 199 ASP A N 1
ATOM 1490 C CA . ASP A 1 199 ? -12.104 -2.540 29.344 1.00 87.69 199 ASP A CA 1
ATOM 1491 C C . ASP A 1 199 ? -12.484 -2.796 27.870 1.00 87.69 199 ASP A C 1
ATOM 1493 O O . ASP A 1 199 ? -12.165 -3.864 27.333 1.00 87.69 199 ASP A O 1
ATOM 1497 N N . LEU A 1 200 ? -13.139 -1.832 27.214 1.00 90.00 200 LEU A N 1
ATOM 1498 C CA . LEU A 1 200 ? -13.505 -1.842 25.796 1.00 90.00 200 LEU A CA 1
ATOM 1499 C C . LEU A 1 200 ? -12.713 -0.826 24.953 1.00 90.00 200 LEU A C 1
ATOM 1501 O O . LEU A 1 200 ? -12.858 -0.813 23.727 1.00 90.00 200 LEU A O 1
ATOM 1505 N N . GLU A 1 201 ? -11.846 -0.012 25.564 1.00 88.69 201 GLU A N 1
ATOM 1506 C CA . GLU A 1 201 ? -11.015 0.963 24.845 1.00 88.69 201 GLU A CA 1
ATOM 1507 C C . GLU A 1 201 ? -9.975 0.303 23.935 1.00 88.69 201 GLU A C 1
ATOM 1509 O O . GLU A 1 201 ? -9.594 0.887 22.922 1.00 88.69 201 GLU A O 1
ATOM 1514 N N . ILE A 1 202 ? -9.524 -0.912 24.264 1.00 85.25 202 ILE A N 1
ATOM 1515 C CA . ILE A 1 202 ? -8.530 -1.658 23.484 1.00 85.25 202 ILE A CA 1
ATOM 1516 C C . ILE A 1 202 ? -9.166 -2.916 22.897 1.00 85.25 202 ILE A C 1
ATOM 1518 O O . ILE A 1 202 ? -9.702 -3.753 23.622 1.00 85.25 202 ILE A O 1
ATOM 1522 N N . VAL A 1 203 ? -9.055 -3.082 21.578 1.00 83.62 203 VAL A N 1
ATOM 1523 C CA . VAL A 1 203 ? -9.703 -4.174 20.841 1.00 83.62 203 VAL A CA 1
ATOM 1524 C C . VAL A 1 203 ? -8.680 -5.235 20.417 1.00 83.62 203 VAL A C 1
ATOM 1526 O O . VAL A 1 203 ? -7.862 -4.963 19.538 1.00 83.62 203 VAL A O 1
ATOM 1529 N N . PRO A 1 204 ? -8.726 -6.475 20.933 1.00 80.19 204 PRO A N 1
ATOM 1530 C CA . PRO A 1 204 ? -7.823 -7.555 20.504 1.00 80.19 204 PRO A CA 1
ATOM 1531 C C . PRO A 1 204 ? -7.954 -7.858 19.008 1.00 80.19 204 PRO A C 1
ATOM 1533 O O . PRO A 1 204 ? -9.037 -7.645 18.454 1.00 80.19 204 PRO A O 1
ATOM 1536 N N . SER A 1 205 ? -6.906 -8.335 18.327 1.00 73.88 205 SER A N 1
ATOM 1537 C CA . SER A 1 205 ? -6.965 -8.609 16.878 1.00 73.88 205 SER A CA 1
ATOM 1538 C C . SER A 1 205 ? -7.947 -9.736 16.553 1.00 73.88 205 SER A C 1
ATOM 1540 O O . SER A 1 205 ? -8.147 -10.654 17.344 1.00 73.88 205 SER A O 1
ATOM 1542 N N . ALA A 1 206 ? -8.540 -9.713 15.358 1.00 68.62 206 ALA A N 1
ATOM 1543 C CA . ALA A 1 206 ? -9.408 -10.806 14.926 1.00 68.62 206 ALA A CA 1
ATOM 1544 C C . ALA A 1 206 ? -8.634 -12.140 14.922 1.00 68.62 206 ALA A C 1
ATOM 1546 O O . ALA A 1 206 ? -7.584 -12.246 14.291 1.00 68.62 206 ALA A O 1
ATOM 1547 N N . GLY A 1 207 ? -9.154 -13.147 15.630 1.00 69.50 207 GLY A N 1
ATOM 1548 C CA . GLY A 1 207 ? -8.511 -14.459 15.789 1.00 69.50 207 GLY A CA 1
ATOM 1549 C C . GLY A 1 207 ? -7.552 -14.582 16.981 1.00 69.50 207 GLY A C 1
ATOM 1550 O O . GLY A 1 207 ? -7.123 -15.694 17.284 1.00 69.50 207 GLY A O 1
ATOM 1551 N N . GLU A 1 208 ? -7.246 -13.492 17.693 1.00 76.75 208 GLU A N 1
ATOM 1552 C CA . GLU A 1 208 ? -6.528 -13.561 18.969 1.00 76.75 208 GLU A CA 1
ATOM 1553 C C . GLU A 1 208 ? -7.444 -14.023 20.108 1.00 76.75 208 GLU A C 1
ATOM 1555 O O . GLU A 1 208 ? -8.660 -13.786 20.116 1.00 76.75 208 GLU A O 1
ATOM 1560 N N . ALA A 1 209 ? -6.837 -14.655 21.116 1.00 75.81 209 ALA A N 1
ATOM 1561 C CA . ALA A 1 209 ? -7.517 -14.959 22.366 1.00 75.81 209 ALA A CA 1
ATOM 1562 C C . ALA A 1 209 ? -8.048 -13.655 22.990 1.00 75.81 209 ALA A C 1
ATOM 1564 O O . ALA A 1 209 ? -7.298 -12.705 23.192 1.00 75.81 209 ALA A O 1
ATOM 1565 N N . GLY A 1 210 ? -9.351 -13.609 23.272 1.00 82.75 210 GLY A N 1
ATOM 1566 C CA . GLY A 1 210 ? -10.018 -12.434 23.841 1.00 82.75 210 GLY A CA 1
ATOM 1567 C C . GLY A 1 210 ? -10.770 -11.559 22.835 1.00 82.75 210 GLY A C 1
ATOM 1568 O O . GLY A 1 210 ? -11.573 -10.738 23.263 1.00 82.75 210 GLY A O 1
ATOM 1569 N N . HIS A 1 211 ? -10.612 -11.753 21.518 1.00 83.19 211 HIS A N 1
ATOM 1570 C CA . HIS A 1 211 ? -11.393 -10.987 20.536 1.00 83.19 211 HIS A CA 1
ATOM 1571 C C . HIS A 1 211 ? -12.900 -11.265 20.643 1.00 83.19 211 HIS A C 1
ATOM 1573 O O . HIS A 1 211 ? -13.703 -10.338 20.698 1.00 83.19 211 HIS A O 1
ATOM 1579 N N . SER A 1 212 ? -13.283 -12.542 20.742 1.00 83.12 212 SER A N 1
ATOM 1580 C CA . SER A 1 212 ? -14.687 -12.935 20.926 1.00 83.12 212 SER A CA 1
ATOM 1581 C C . SER A 1 212 ? -15.260 -12.465 22.263 1.00 83.12 212 SER A C 1
ATOM 1583 O O . SER A 1 212 ?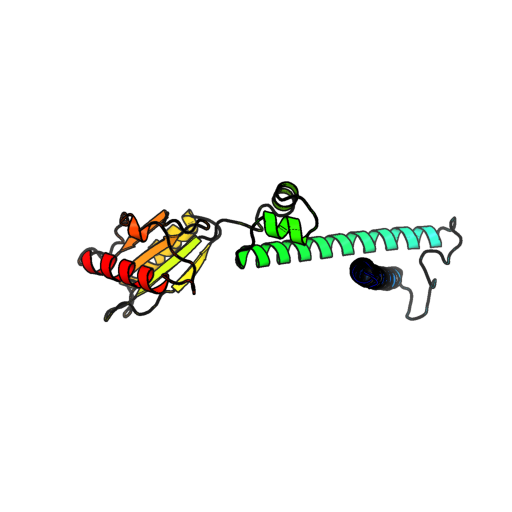 -16.431 -12.116 22.338 1.00 83.12 212 SER A O 1
ATOM 1585 N N . ASP A 1 213 ? -14.431 -12.433 23.309 1.00 88.38 213 ASP A N 1
ATOM 1586 C CA . ASP A 1 213 ? -14.824 -11.915 24.621 1.00 88.38 213 ASP A CA 1
ATOM 1587 C C . ASP A 1 213 ? -15.069 -10.401 24.572 1.00 88.38 213 ASP A C 1
ATOM 1589 O O . ASP A 1 213 ? -16.084 -9.917 25.066 1.00 88.38 213 ASP A O 1
ATOM 1593 N N . TRP A 1 214 ? -14.188 -9.657 23.896 1.00 89.62 214 TRP A N 1
ATOM 1594 C CA . TRP A 1 214 ? -14.380 -8.229 23.659 1.00 89.62 214 TRP A CA 1
ATOM 1595 C C . TRP A 1 214 ? -15.661 -7.957 22.855 1.00 89.62 214 TRP A C 1
ATOM 1597 O O . TRP A 1 214 ? -16.445 -7.099 23.251 1.00 89.62 214 TRP A O 1
ATOM 1607 N N . LEU A 1 215 ? -15.922 -8.722 21.783 1.00 84.19 215 LEU A N 1
ATOM 1608 C CA . LEU A 1 215 ? -17.155 -8.599 20.989 1.00 84.19 215 LEU A CA 1
ATOM 1609 C C . LEU A 1 215 ? -18.401 -8.800 21.852 1.00 84.19 215 LEU A C 1
ATOM 1611 O O . LEU A 1 215 ? -19.349 -8.024 21.757 1.00 84.19 215 LEU A O 1
ATOM 1615 N N . HIS A 1 216 ? -18.374 -9.811 22.719 1.00 85.12 216 HIS A N 1
ATOM 1616 C CA . HIS A 1 216 ? -19.478 -10.100 23.621 1.00 85.12 216 HIS A CA 1
ATOM 1617 C C . HIS A 1 216 ? -19.677 -9.000 24.674 1.00 85.12 216 HIS A C 1
ATOM 1619 O O . HIS A 1 216 ? -20.804 -8.593 24.945 1.00 85.12 216 HIS A O 1
ATOM 1625 N N . ARG A 1 217 ? -18.597 -8.462 25.252 1.00 88.75 217 ARG A N 1
ATOM 1626 C CA . ARG A 1 217 ? -18.678 -7.340 26.202 1.00 88.75 217 ARG A CA 1
ATOM 1627 C C . ARG A 1 217 ? -19.178 -6.056 25.542 1.00 88.75 217 ARG A C 1
ATOM 1629 O O . ARG A 1 217 ? -19.968 -5.335 26.150 1.00 88.75 217 ARG A O 1
ATOM 1636 N N . TRP A 1 218 ? -18.766 -5.794 24.303 1.00 86.88 218 TRP A N 1
ATOM 1637 C CA . TRP A 1 218 ? -19.275 -4.689 23.492 1.00 86.88 218 TRP A CA 1
ATOM 1638 C C . TRP A 1 218 ? -20.780 -4.829 23.232 1.00 86.88 218 TRP A C 1
ATOM 1640 O O . TRP A 1 218 ? -21.542 -3.908 23.523 1.00 86.88 218 TRP A O 1
ATOM 1650 N N . GLU A 1 219 ? -21.226 -6.008 22.795 1.00 83.50 219 GLU A N 1
ATOM 1651 C CA . GLU A 1 219 ? -22.647 -6.347 22.646 1.00 83.50 219 GLU A CA 1
ATOM 1652 C C . GLU A 1 219 ? -23.430 -6.105 23.946 1.00 83.50 219 GLU A C 1
ATOM 1654 O O . GLU A 1 219 ? -24.461 -5.429 23.938 1.00 83.50 219 GLU A O 1
ATOM 1659 N N . GLN A 1 220 ? -22.935 -6.608 25.080 1.00 85.69 220 GLN A N 1
ATOM 1660 C CA . GLN A 1 220 ? -23.572 -6.414 26.385 1.00 85.69 220 GLN A CA 1
ATOM 1661 C C . GLN A 1 220 ? -23.607 -4.947 26.817 1.00 85.69 220 GLN A C 1
ATOM 1663 O O . GLN A 1 220 ? -24.486 -4.552 27.582 1.00 85.69 220 GLN A O 1
ATOM 1668 N N . HIS A 1 221 ? -22.616 -4.147 26.423 1.00 87.50 221 HIS A N 1
ATOM 1669 C CA . HIS A 1 221 ? -22.588 -2.723 26.728 1.00 87.50 221 HIS A CA 1
ATOM 1670 C C . HIS A 1 221 ? -23.670 -1.982 25.941 1.00 87.50 221 HIS A C 1
ATOM 1672 O O . HIS A 1 221 ? -24.490 -1.311 26.556 1.00 87.50 221 HIS A O 1
ATOM 1678 N N . VAL A 1 222 ? -23.743 -2.189 24.624 1.00 82.62 222 VAL A N 1
ATOM 1679 C CA . VAL A 1 222 ? -24.776 -1.583 23.763 1.00 82.62 222 VAL A CA 1
ATOM 1680 C C . VAL A 1 222 ? -26.171 -2.020 24.197 1.00 82.62 222 VAL A C 1
ATOM 1682 O O . VAL A 1 222 ? -27.044 -1.185 24.373 1.00 82.62 222 VAL A O 1
ATOM 1685 N N . THR A 1 223 ? -26.364 -3.309 24.483 1.00 81.25 223 THR A N 1
ATOM 1686 C CA . THR A 1 223 ? -27.662 -3.846 24.933 1.00 81.25 223 THR A CA 1
ATOM 1687 C C . THR A 1 223 ? -28.128 -3.256 26.268 1.00 81.25 223 THR A C 1
ATOM 1689 O O . THR A 1 223 ? -29.319 -3.242 26.534 1.00 81.25 223 THR A O 1
ATOM 1692 N N . ARG A 1 224 ? -27.217 -2.777 27.128 1.00 83.50 224 ARG A N 1
ATOM 1693 C CA . ARG A 1 224 ? -27.574 -2.095 28.388 1.00 83.50 224 ARG A CA 1
ATOM 1694 C C . ARG A 1 224 ? -27.985 -0.634 28.197 1.00 83.50 224 ARG A C 1
ATOM 1696 O O . ARG A 1 224 ? -28.501 -0.044 29.143 1.00 83.50 224 ARG A O 1
ATOM 1703 N N . LEU A 1 225 ? -27.661 -0.052 27.046 1.00 79.75 225 LEU A N 1
ATOM 1704 C CA . LEU A 1 225 ? -27.979 1.331 26.696 1.00 79.75 225 LEU A CA 1
ATOM 1705 C C . LEU A 1 225 ? -29.278 1.439 25.883 1.00 79.75 225 LEU A C 1
ATOM 1707 O O . LEU A 1 225 ? -29.892 2.502 25.888 1.00 79.75 225 LEU A O 1
ATOM 1711 N N . LEU A 1 226 ? -29.673 0.348 25.215 1.00 74.44 226 LEU A N 1
ATOM 1712 C CA . LEU A 1 226 ? -30.994 0.146 24.609 1.00 74.44 226 LEU A CA 1
ATOM 1713 C C . LEU A 1 226 ? -32.065 -0.076 25.684 1.00 74.44 226 LEU A C 1
ATOM 1715 O O . LEU A 1 226 ? -33.160 0.505 25.530 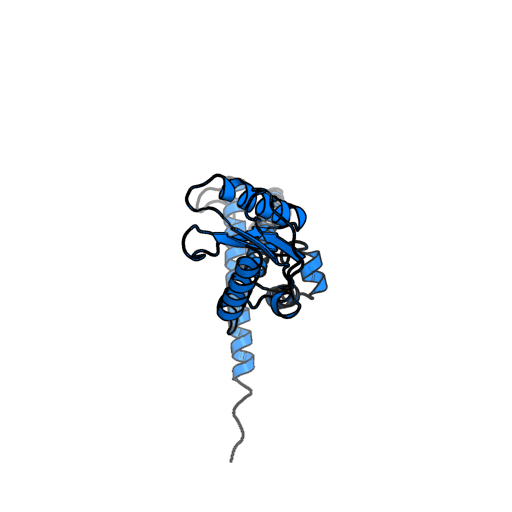1.00 74.44 226 LEU A O 1
#

Secondary structure (DSSP, 8-state):
-----SSSHHHHHHHHHHHHHHHHHHHHHHHHHHHHHHHTT--TT-S-SSTTSS-TTSHHHHHHHHHHHHHHHHHHHHHHHHHHHHHHHHHHTT--HHHHHHHTTS-HHHHHHH-TTTS---EEEEEEE-SSS---B--EEES-HHHHHHHHHHHHHHHHTSTT-EEEEEEE-TTSBEEEEEEEPTTT-SEEE-PPPGGGSB-PPTTSTTHHHHHHHHHHHHHHH-

Radius of gyration: 28.47 Å; chains: 1; bounding box: 75×47×66 Å

Foldseek 3Di:
DDPDDDPPVVVVVVVVVVVVVVVVVVVLQVVLLVVLCVVVPADDVGDAPHLPRDDCPDPVSVSSVVSSVVSSVVVVVVVLVVLLVVLLVVLVVVDALCNSCVVVVHHSVVSCVSRVQSNAKWKWKFWFKAPPGGDDTDTDTDRDPVVSVVVQQVQQLVQLVDHTRTFKMWIAISQQFTPWIWGDAPPPSHTDTDDDDPVLRGADDVPDPCNVVSVVVVSVVSVVRD

pLDDT: mean 80.06, std 14.36, range [37.19, 97.75]